Protein AF-0000000079468739 (afdb_homodimer)

Structure (mmCIF, N/CA/C/O backbone):
data_AF-0000000079468739-model_v1
#
loop_
_entity.id
_entity.type
_entity.pdbx_description
1 polymer 'Nuclear transport factor 2 family protein'
#
loop_
_atom_site.group_PDB
_atom_site.id
_atom_site.type_symbol
_atom_site.label_atom_id
_atom_site.label_alt_id
_atom_site.label_comp_id
_atom_site.label_asym_id
_atom_site.label_entity_id
_atom_site.label_seq_id
_atom_site.pdbx_PDB_ins_code
_atom_site.Cartn_x
_atom_site.Cartn_y
_atom_site.Cartn_z
_atom_site.occupancy
_atom_site.B_iso_or_equiv
_atom_site.auth_seq_id
_atom_site.auth_comp_id
_atom_site.auth_asym_id
_atom_site.auth_atom_id
_atom_site.pdbx_PDB_model_num
ATOM 1 N N . MET A 1 1 ? -25.109 -7.586 -4.391 1 72.69 1 MET A N 1
ATOM 2 C CA . MET A 1 1 ? -24.859 -8.945 -4.867 1 72.69 1 MET A CA 1
ATOM 3 C C . MET A 1 1 ? -23.516 -9.039 -5.574 1 72.69 1 MET A C 1
ATOM 5 O O . MET A 1 1 ? -22.688 -9.906 -5.25 1 72.69 1 MET A O 1
ATOM 9 N N . GLN A 1 2 ? -23.297 -8.07 -6.305 1 93.19 2 GLN A N 1
ATOM 10 C CA . GLN A 1 2 ? -22.062 -8.102 -7.078 1 93.19 2 GLN A CA 1
ATOM 11 C C . GLN A 1 2 ? -20.844 -7.84 -6.188 1 93.19 2 GLN A C 1
ATOM 13 O O . GLN A 1 2 ? -19.812 -8.5 -6.328 1 93.19 2 GLN A O 1
ATOM 18 N N . THR A 1 3 ? -21.062 -7.047 -5.129 1 96.94 3 THR A N 1
ATOM 19 C CA . THR A 1 3 ? -19.984 -6.723 -4.211 1 96.94 3 THR A CA 1
ATOM 20 C C . THR A 1 3 ? -19.625 -7.93 -3.346 1 96.94 3 THR A C 1
ATOM 22 O O . THR A 1 3 ? -18.453 -8.234 -3.143 1 96.94 3 THR A O 1
ATOM 25 N N . ILE A 1 4 ? -20.641 -8.594 -2.873 1 97.06 4 ILE A N 1
ATOM 26 C CA . ILE A 1 4 ? -20.438 -9.766 -2.035 1 97.06 4 ILE A CA 1
ATOM 27 C C . ILE A 1 4 ? -19.766 -10.867 -2.848 1 97.06 4 ILE A C 1
ATOM 29 O O . ILE A 1 4 ? -18.828 -11.516 -2.365 1 97.06 4 ILE A O 1
ATOM 33 N N . GLU A 1 5 ? -20.234 -11.094 -4.027 1 98 5 GLU A N 1
ATOM 34 C CA . GLU A 1 5 ? -19.641 -12.102 -4.906 1 98 5 GLU A CA 1
ATOM 35 C C . GLU A 1 5 ? -18.188 -11.781 -5.215 1 98 5 GLU A C 1
ATOM 37 O O . GLU A 1 5 ? -17.344 -12.68 -5.23 1 98 5 GLU A O 1
ATOM 42 N N . ASN A 1 6 ? -17.906 -10.492 -5.547 1 98.69 6 ASN A N 1
ATOM 43 C CA . ASN A 1 6 ? -16.516 -10.078 -5.781 1 98.69 6 ASN A CA 1
ATOM 44 C C . ASN A 1 6 ? -15.625 -10.406 -4.59 1 98.69 6 ASN A C 1
ATOM 46 O O . ASN A 1 6 ? -14.531 -10.945 -4.762 1 98.69 6 ASN A O 1
ATOM 50 N N . LYS A 1 7 ? -16.094 -10.062 -3.42 1 98.81 7 LYS A N 1
ATOM 51 C CA . LYS A 1 7 ? -15.32 -10.32 -2.207 1 98.81 7 LYS A CA 1
ATOM 52 C C . LYS A 1 7 ? -15.062 -11.812 -2.027 1 98.81 7 LYS A C 1
ATOM 54 O O . LYS A 1 7 ? -13.961 -12.219 -1.643 1 98.81 7 LYS A O 1
ATOM 59 N N . GLU A 1 8 ? -16.047 -12.648 -2.264 1 98.75 8 GLU A N 1
ATOM 60 C CA . GLU A 1 8 ? -15.938 -14.094 -2.098 1 98.75 8 GLU A CA 1
ATOM 61 C C . GLU A 1 8 ? -14.906 -14.68 -3.066 1 98.75 8 GLU A C 1
ATOM 63 O O . GLU A 1 8 ? -14.141 -15.57 -2.701 1 98.75 8 GLU A O 1
ATOM 68 N N . ILE A 1 9 ? -14.922 -14.219 -4.281 1 98.81 9 ILE A N 1
ATOM 69 C CA . ILE A 1 9 ? -13.961 -14.68 -5.273 1 98.81 9 ILE A CA 1
ATOM 70 C C . ILE A 1 9 ? -12.539 -14.391 -4.793 1 98.81 9 ILE A C 1
ATOM 72 O O . ILE A 1 9 ? -11.688 -15.273 -4.793 1 98.81 9 ILE A O 1
ATOM 76 N N . VAL A 1 10 ? -12.312 -13.156 -4.344 1 98.94 10 VAL A N 1
ATOM 77 C CA . VAL A 1 10 ? -10.977 -12.75 -3.912 1 98.94 10 VAL A CA 1
ATOM 78 C C . VAL A 1 10 ? -10.609 -13.477 -2.625 1 98.94 10 VAL A C 1
ATOM 80 O O . VAL A 1 10 ? -9.477 -13.945 -2.473 1 98.94 10 VAL A O 1
ATOM 83 N N . ALA A 1 11 ? -11.578 -13.625 -1.717 1 98.94 11 ALA A N 1
ATOM 84 C CA . ALA A 1 11 ? -11.32 -14.328 -0.462 1 98.94 11 ALA A CA 1
ATOM 85 C C . ALA A 1 11 ? -10.922 -15.773 -0.719 1 98.94 11 ALA A C 1
ATOM 87 O O . ALA A 1 11 ? -10.016 -16.297 -0.07 1 98.94 11 ALA A O 1
ATOM 88 N N . THR A 1 12 ? -11.578 -16.406 -1.617 1 98.88 12 THR A N 1
ATOM 89 C CA . THR A 1 12 ? -11.258 -17.781 -1.979 1 98.88 12 THR A CA 1
ATOM 90 C C . THR A 1 12 ? -9.852 -17.875 -2.564 1 98.88 12 THR A C 1
ATOM 92 O O . THR A 1 12 ? -9.078 -18.766 -2.197 1 98.88 12 THR A O 1
ATOM 95 N N . ALA A 1 13 ? -9.547 -16.969 -3.434 1 98.94 13 ALA A N 1
ATOM 96 C CA . ALA A 1 13 ? -8.219 -16.938 -4.039 1 98.94 13 ALA A CA 1
ATOM 97 C C . ALA A 1 13 ? -7.137 -16.734 -2.984 1 98.94 13 ALA A C 1
ATOM 99 O O . ALA A 1 13 ? -6.109 -17.406 -2.994 1 98.94 13 ALA A O 1
ATOM 100 N N . MET A 1 14 ? -7.387 -15.812 -2.053 1 98.94 14 MET A N 1
ATOM 101 C CA . MET A 1 14 ? -6.406 -15.5 -1.015 1 98.94 14 MET A CA 1
ATOM 102 C C . MET A 1 14 ? -6.246 -16.672 -0.053 1 98.94 14 MET A C 1
ATOM 104 O O . MET A 1 14 ? -5.148 -16.922 0.45 1 98.94 14 MET A O 1
ATOM 108 N N . ALA A 1 15 ? -7.375 -17.344 0.233 1 98.94 15 ALA A N 1
ATOM 109 C CA . ALA A 1 15 ? -7.309 -18.5 1.11 1 98.94 15 ALA A CA 1
ATOM 110 C C . ALA A 1 15 ? -6.387 -19.578 0.534 1 98.94 15 ALA A C 1
ATOM 112 O O . ALA A 1 15 ? -5.602 -20.188 1.264 1 98.94 15 ALA A O 1
ATOM 113 N N . ALA A 1 16 ? -6.441 -19.797 -0.733 1 98.88 16 ALA A N 1
ATOM 114 C CA . ALA A 1 16 ? -5.551 -20.75 -1.396 1 98.88 16 ALA A CA 1
ATOM 115 C C . ALA A 1 16 ? -4.105 -20.266 -1.357 1 98.88 16 ALA A C 1
ATOM 117 O O . ALA A 1 16 ? -3.189 -21.031 -1.068 1 98.88 16 ALA A O 1
ATOM 118 N N . LEU A 1 17 ? -3.865 -19 -1.636 1 98.88 17 LEU A N 1
ATOM 119 C CA . LEU A 1 17 ? -2.533 -18.422 -1.664 1 98.88 17 LEU A CA 1
ATOM 120 C C . LEU A 1 17 ? -1.867 -18.516 -0.296 1 98.88 17 LEU A C 1
ATOM 122 O O . LEU A 1 17 ? -0.649 -18.672 -0.204 1 98.88 17 LEU A O 1
ATOM 126 N N . ALA A 1 18 ? -2.662 -18.484 0.767 1 98.88 18 ALA A N 1
ATOM 127 C CA . ALA A 1 18 ? -2.162 -18.562 2.137 1 98.88 18 ALA A CA 1
ATOM 128 C C . ALA A 1 18 ? -1.541 -19.922 2.422 1 98.88 18 ALA A C 1
ATOM 130 O O . ALA A 1 18 ? -0.755 -20.078 3.359 1 98.88 18 ALA A O 1
ATOM 131 N N . THR A 1 19 ? -1.894 -20.891 1.59 1 98.5 19 THR A N 1
ATOM 132 C CA . THR A 1 19 ? -1.367 -22.234 1.794 1 98.5 19 THR A CA 1
ATOM 133 C C . THR A 1 19 ? -0.35 -22.594 0.713 1 98.5 19 THR A C 1
ATOM 135 O O . THR A 1 19 ? 0.094 -23.734 0.621 1 98.5 19 THR A O 1
ATOM 138 N N . GLY A 1 20 ? -0.113 -21.656 -0.143 1 98.5 20 GLY A N 1
ATOM 139 C CA . GLY A 1 20 ? 0.933 -21.844 -1.135 1 98.5 20 GLY A CA 1
ATOM 140 C C . GLY A 1 20 ? 0.396 -22.25 -2.498 1 98.5 20 GLY A C 1
ATOM 141 O O . GLY A 1 20 ? 1.162 -22.406 -3.449 1 98.5 20 GLY A O 1
ATOM 142 N N . ASP A 1 21 ? -0.885 -22.406 -2.59 1 98.5 21 ASP A N 1
ATOM 143 C CA . ASP A 1 21 ? -1.515 -22.688 -3.877 1 98.5 21 ASP A CA 1
ATOM 144 C C . ASP A 1 21 ? -1.886 -21.406 -4.605 1 98.5 21 ASP A C 1
ATOM 146 O O . ASP A 1 21 ? -2.869 -20.75 -4.258 1 98.5 21 ASP A O 1
ATOM 150 N N . ASN A 1 22 ? -1.162 -21.125 -5.672 1 97.69 22 ASN A N 1
ATOM 151 C CA . ASN A 1 22 ? -1.376 -19.844 -6.344 1 97.69 22 ASN A CA 1
ATOM 152 C C . ASN A 1 22 ? -2.365 -19.984 -7.5 1 97.69 22 ASN A C 1
ATOM 154 O O . ASN A 1 22 ? -2.729 -18.984 -8.125 1 97.69 22 ASN A O 1
ATOM 158 N N . ARG A 1 23 ? -2.852 -21.156 -7.789 1 97.62 23 ARG A N 1
ATOM 159 C CA . ARG A 1 23 ? -3.656 -21.406 -8.984 1 97.62 23 ARG A CA 1
ATOM 160 C C . ARG A 1 23 ? -4.969 -20.625 -8.93 1 97.62 23 ARG A C 1
ATOM 162 O O . ARG A 1 23 ? -5.316 -19.922 -9.875 1 97.62 23 ARG A O 1
ATOM 169 N N . PRO A 1 24 ? -5.703 -20.719 -7.816 1 98.5 24 PRO A N 1
ATOM 170 C CA . PRO A 1 24 ? -6.973 -19.984 -7.793 1 98.5 24 PRO A CA 1
ATOM 171 C C . PRO A 1 24 ? -6.789 -18.469 -7.941 1 98.5 24 PRO A C 1
ATOM 173 O O . PRO A 1 24 ? -7.633 -17.797 -8.539 1 98.5 24 PRO A O 1
ATOM 176 N N . PHE A 1 25 ? -5.746 -17.938 -7.352 1 98.62 25 PHE A N 1
ATOM 177 C CA . PHE A 1 25 ? -5.48 -16.5 -7.504 1 98.62 25 PHE A CA 1
ATOM 178 C C . PHE A 1 25 ? -5.23 -16.156 -8.969 1 98.62 25 PHE A C 1
ATOM 180 O O . PHE A 1 25 ? -5.805 -15.195 -9.492 1 98.62 25 PHE A O 1
ATOM 187 N N . TYR A 1 26 ? -4.422 -16.922 -9.57 1 98 26 TYR A N 1
ATOM 188 C CA . TYR A 1 26 ? -4.125 -16.734 -10.984 1 98 26 TYR A CA 1
ATOM 189 C C . TYR A 1 26 ? -5.387 -16.875 -11.828 1 98 26 TYR A C 1
ATOM 191 O O . TYR A 1 26 ? -5.613 -16.094 -12.75 1 98 26 TYR A O 1
ATOM 199 N N . GLU A 1 27 ? -6.168 -17.844 -11.547 1 97.75 27 GLU A N 1
ATOM 200 C CA . GLU A 1 27 ? -7.395 -18.125 -12.289 1 97.75 27 GLU A CA 1
ATOM 201 C C . GLU A 1 27 ? -8.406 -16.984 -12.125 1 97.75 27 GLU A C 1
ATOM 203 O O . GLU A 1 27 ? -9.25 -16.766 -12.992 1 97.75 27 GLU A O 1
ATOM 208 N N . ALA A 1 28 ? -8.32 -16.312 -11.047 1 98.75 28 ALA A N 1
ATOM 209 C CA . ALA A 1 28 ? -9.242 -15.211 -10.766 1 98.75 28 ALA A CA 1
ATOM 210 C C . ALA A 1 28 ? -8.883 -13.977 -11.586 1 98.75 28 ALA A C 1
ATOM 212 O O . ALA A 1 28 ? -9.672 -13.031 -11.68 1 98.75 28 ALA A O 1
ATOM 213 N N . MET A 1 29 ? -7.734 -13.938 -12.203 1 98.88 29 MET A N 1
ATOM 214 C CA . MET A 1 29 ? -7.324 -12.812 -13.047 1 98.88 29 MET A CA 1
ATOM 215 C C . MET A 1 29 ? -7.93 -12.93 -14.438 1 98.88 29 MET A C 1
ATOM 217 O O . MET A 1 29 ? -7.996 -14.023 -15.008 1 98.88 29 MET A O 1
ATOM 221 N N . ALA A 1 30 ? -8.422 -11.828 -14.922 1 98.88 30 ALA A N 1
ATOM 222 C CA . ALA A 1 30 ? -8.773 -11.789 -16.344 1 98.88 30 ALA A CA 1
ATOM 223 C C . ALA A 1 30 ? -7.547 -12.008 -17.219 1 98.88 30 ALA A C 1
ATOM 225 O O . ALA A 1 30 ? -6.422 -11.711 -16.812 1 98.88 30 ALA A O 1
ATOM 226 N N . GLU A 1 31 ? -7.754 -12.477 -18.422 1 98.62 31 GLU A N 1
ATOM 227 C CA . GLU A 1 31 ? -6.641 -12.664 -19.344 1 98.62 31 GLU A CA 1
ATOM 228 C C . GLU A 1 31 ? -5.934 -11.352 -19.641 1 98.62 31 GLU A C 1
ATOM 230 O O . GLU A 1 31 ? -4.715 -11.32 -19.812 1 98.62 31 GLU A O 1
ATOM 235 N N . ASP A 1 32 ? -6.719 -10.266 -19.656 1 98.75 32 ASP A N 1
ATOM 236 C CA . ASP A 1 32 ? -6.156 -8.953 -19.984 1 98.75 32 ASP A CA 1
ATOM 237 C C . ASP A 1 32 ? -5.969 -8.109 -18.719 1 98.75 32 ASP A C 1
ATOM 239 O O . ASP A 1 32 ? -5.984 -6.875 -18.797 1 98.75 32 ASP A O 1
ATOM 243 N N . VAL A 1 33 ? -5.844 -8.734 -17.531 1 98.94 33 VAL A N 1
ATOM 244 C CA . VAL A 1 33 ? -5.652 -8.023 -16.281 1 98.94 33 VAL A CA 1
ATOM 245 C C . VAL A 1 33 ? -4.484 -7.047 -16.406 1 98.94 33 VAL A C 1
ATOM 247 O O . VAL A 1 33 ? -3.5 -7.336 -17.094 1 98.94 33 VAL A O 1
ATOM 250 N N . ILE A 1 34 ? -4.629 -5.898 -15.828 1 98.94 34 ILE A N 1
ATOM 251 C CA . ILE A 1 34 ? -3.516 -4.973 -15.664 1 98.94 34 ILE A CA 1
ATOM 252 C C . ILE A 1 34 ? -2.959 -5.082 -14.242 1 98.94 34 ILE A C 1
ATOM 254 O O . ILE A 1 34 ? -3.68 -4.855 -13.273 1 98.94 34 ILE A O 1
ATOM 258 N N . TRP A 1 35 ? -1.739 -5.504 -14.102 1 98.88 35 TRP A N 1
ATOM 259 C CA . TRP A 1 35 ? -1.028 -5.57 -12.828 1 98.88 35 TRP A CA 1
ATOM 260 C C . TRP A 1 35 ? -0.096 -4.371 -12.672 1 98.88 35 TRP A C 1
ATOM 262 O O . TRP A 1 35 ? 0.851 -4.207 -13.445 1 98.88 35 TRP A O 1
ATOM 272 N N . ARG A 1 36 ? -0.393 -3.527 -11.648 1 98.81 36 ARG A N 1
ATOM 273 C CA . ARG A 1 36 ? 0.332 -2.275 -11.445 1 98.81 36 ARG A CA 1
ATOM 274 C C . ARG A 1 36 ? 0.996 -2.24 -10.078 1 98.81 36 ARG A C 1
ATOM 276 O O . ARG A 1 36 ? 0.385 -1.81 -9.094 1 98.81 36 ARG A O 1
ATOM 283 N N . PRO A 1 37 ? 2.332 -2.662 -10.023 1 98.69 37 PRO A N 1
ATOM 284 C CA . PRO A 1 37 ? 3.035 -2.277 -8.797 1 98.69 37 PRO A CA 1
ATOM 285 C C . PRO A 1 37 ? 3.086 -0.765 -8.594 1 98.69 37 PRO A C 1
ATOM 287 O O . PRO A 1 37 ? 3.438 -0.027 -9.516 1 98.69 37 PRO A O 1
ATOM 290 N N . MET A 1 38 ? 2.74 -0.288 -7.461 1 98.75 38 MET A N 1
ATOM 291 C CA . MET A 1 38 ? 2.615 1.145 -7.211 1 98.75 38 MET A CA 1
ATOM 292 C C . MET A 1 38 ? 3.891 1.7 -6.582 1 98.75 38 MET A C 1
ATOM 294 O O . MET A 1 38 ? 3.832 2.469 -5.621 1 98.75 38 MET A O 1
ATOM 298 N N . VAL A 1 39 ? 4.938 1.209 -7.098 1 98.06 39 VAL A N 1
ATOM 299 C CA . VAL A 1 39 ? 6.277 1.645 -6.719 1 98.06 39 VAL A CA 1
ATOM 300 C C . VAL A 1 39 ? 7.082 1.996 -7.969 1 98.06 39 VAL A C 1
ATOM 302 O O . VAL A 1 39 ? 6.656 1.71 -9.094 1 98.06 39 VAL A O 1
ATOM 305 N N . GLY A 1 40 ? 8.18 2.668 -7.691 1 96.06 40 GLY A N 1
ATOM 306 C CA . GLY A 1 40 ? 9.094 2.959 -8.781 1 96.06 40 GLY A CA 1
ATOM 307 C C . GLY A 1 40 ? 10.211 1.936 -8.914 1 96.06 40 GLY A C 1
ATOM 308 O O . GLY A 1 40 ? 10.117 0.838 -8.359 1 96.06 40 GLY A O 1
ATOM 309 N N . GLY A 1 41 ? 11.156 2.287 -9.781 1 91.75 41 GLY A N 1
ATOM 310 C CA . GLY A 1 41 ? 12.344 1.453 -9.93 1 91.75 41 GLY A CA 1
ATOM 311 C C . GLY A 1 41 ? 12.062 0.153 -10.664 1 91.75 41 GLY A C 1
ATOM 312 O O . GLY A 1 41 ? 11.156 0.083 -11.5 1 91.75 41 GLY A O 1
ATOM 313 N N . VAL A 1 42 ? 12.82 -0.855 -10.336 1 88.81 42 VAL A N 1
ATOM 314 C CA . VAL A 1 42 ? 12.844 -2.1 -11.102 1 88.81 42 VAL A CA 1
ATOM 315 C C . VAL A 1 42 ? 11.562 -2.885 -10.852 1 88.81 42 VAL A C 1
ATOM 317 O O . VAL A 1 42 ? 11.141 -3.678 -11.703 1 88.81 42 VAL A O 1
ATOM 320 N N . TRP A 1 43 ? 10.898 -2.578 -9.82 1 93.25 43 TRP A N 1
ATOM 321 C CA . TRP A 1 43 ? 9.711 -3.344 -9.461 1 93.25 43 TRP A CA 1
ATOM 322 C C . TRP A 1 43 ? 8.438 -2.621 -9.898 1 93.25 43 TRP A C 1
ATOM 324 O O . TRP A 1 43 ? 7.328 -3.074 -9.617 1 93.25 43 TRP A O 1
ATOM 334 N N . GLY A 1 44 ? 8.594 -1.506 -10.609 1 96.62 44 GLY A N 1
ATOM 335 C CA . GLY A 1 44 ? 7.457 -0.644 -10.883 1 96.62 44 GLY A CA 1
ATOM 336 C C . GLY A 1 44 ? 6.852 -0.866 -12.25 1 96.62 44 GLY A C 1
ATOM 337 O O . GLY A 1 44 ? 5.898 -0.187 -12.633 1 96.62 44 GLY A O 1
ATOM 338 N N . ASP A 1 45 ? 7.332 -1.841 -13.023 1 96.38 45 ASP A N 1
ATOM 339 C CA . ASP A 1 45 ? 6.812 -2.078 -14.367 1 96.38 45 ASP A CA 1
ATOM 340 C C . ASP A 1 45 ? 5.352 -2.521 -14.32 1 96.38 45 ASP A C 1
ATOM 342 O O . ASP A 1 45 ? 4.98 -3.375 -13.508 1 96.38 45 ASP A O 1
ATOM 346 N N . VAL A 1 46 ? 4.582 -1.937 -15.227 1 98.56 46 VAL A N 1
ATOM 347 C CA . VAL A 1 46 ? 3.188 -2.34 -15.375 1 98.56 46 VAL A CA 1
ATOM 348 C C . VAL A 1 46 ? 3.092 -3.508 -16.359 1 98.56 46 VAL A C 1
ATOM 350 O O . VAL A 1 46 ? 3.67 -3.467 -17.438 1 98.56 46 VAL A O 1
ATOM 353 N N . HIS A 1 47 ? 2.359 -4.551 -15.93 1 98.62 47 HIS A N 1
ATOM 354 C CA . HIS A 1 47 ? 2.203 -5.738 -16.766 1 98.62 47 HIS A CA 1
ATOM 355 C C . HIS A 1 47 ? 0.791 -5.836 -17.328 1 98.62 47 HIS A C 1
ATOM 357 O O . HIS A 1 47 ? -0.175 -5.98 -16.578 1 98.62 47 HIS A O 1
ATOM 363 N N . HIS A 1 48 ? 0.709 -5.805 -18.656 1 98.69 48 HIS A N 1
ATOM 364 C CA . HIS A 1 48 ? -0.57 -5.871 -19.359 1 98.69 48 HIS A CA 1
ATOM 365 C C . HIS A 1 48 ? -0.901 -7.301 -19.766 1 98.69 48 HIS A C 1
ATOM 367 O O . HIS A 1 48 ? -0.426 -7.777 -20.797 1 98.69 48 HIS A O 1
ATOM 373 N N . GLY A 1 49 ? -1.754 -7.898 -18.906 1 98.75 49 GLY A N 1
ATOM 374 C CA . GLY A 1 49 ? -2.168 -9.266 -19.188 1 98.75 49 GLY A CA 1
ATOM 375 C C . GLY A 1 49 ? -1.604 -10.266 -18.203 1 98.75 49 GLY A C 1
ATOM 376 O O . GLY A 1 49 ? -0.477 -10.117 -17.719 1 98.75 49 GLY A O 1
ATOM 377 N N . ARG A 1 50 ? -2.416 -11.305 -18.016 1 98.38 50 ARG A N 1
ATOM 378 C CA . ARG A 1 50 ? -2.074 -12.352 -17.062 1 98.38 50 ARG A CA 1
ATOM 379 C C . ARG A 1 50 ? -0.788 -13.062 -17.469 1 98.38 50 ARG A C 1
ATOM 381 O O . ARG A 1 50 ? 0.074 -13.328 -16.641 1 98.38 50 ARG A O 1
ATOM 388 N N . ALA A 1 51 ? -0.627 -13.328 -18.734 1 98 51 ALA A N 1
ATOM 389 C CA . ALA A 1 51 ? 0.562 -14.016 -19.234 1 98 51 ALA A CA 1
ATOM 390 C C . ALA A 1 51 ? 1.811 -13.156 -19.047 1 98 51 ALA A C 1
ATOM 392 O O . ALA A 1 51 ? 2.861 -13.664 -18.641 1 98 51 ALA A O 1
ATOM 393 N N . ARG A 1 52 ? 1.679 -11.898 -19.344 1 97.69 52 ARG A N 1
ATOM 394 C CA . ARG A 1 52 ? 2.818 -11.008 -19.172 1 97.69 52 ARG A CA 1
ATOM 395 C C . ARG A 1 52 ? 3.215 -10.891 -17.703 1 97.69 52 ARG A C 1
ATOM 397 O O . ARG A 1 52 ? 4.402 -10.914 -17.375 1 97.69 52 ARG A O 1
ATOM 404 N N . ALA A 1 53 ? 2.24 -10.742 -16.812 1 97.94 53 ALA A N 1
ATOM 405 C CA . ALA A 1 53 ? 2.537 -10.711 -15.383 1 97.94 53 ALA A CA 1
ATOM 406 C C . ALA A 1 53 ? 3.234 -11.992 -14.938 1 97.94 53 ALA A C 1
ATOM 408 O O . ALA A 1 53 ? 4.227 -11.945 -14.211 1 97.94 53 ALA A O 1
ATOM 409 N N . ARG A 1 54 ? 2.744 -13.094 -15.383 1 97.12 54 ARG A N 1
ATOM 410 C CA . ARG A 1 54 ? 3.342 -14.383 -15.047 1 97.12 54 ARG A CA 1
ATOM 411 C C . ARG A 1 54 ? 4.785 -14.453 -15.531 1 97.12 54 ARG A C 1
ATOM 413 O O . ARG A 1 54 ? 5.695 -14.734 -14.742 1 97.12 54 ARG A O 1
ATOM 420 N N . ASP A 1 55 ? 5.004 -14.148 -16.75 1 96.62 55 ASP A N 1
ATOM 421 C CA . ASP A 1 55 ? 6.297 -14.406 -17.391 1 96.62 55 ASP A CA 1
ATOM 422 C C . ASP A 1 55 ? 7.344 -13.391 -16.938 1 96.62 55 ASP A C 1
ATOM 424 O O . ASP A 1 55 ? 8.523 -13.727 -16.797 1 96.62 55 ASP A O 1
ATOM 428 N N . ASN A 1 56 ? 6.961 -12.156 -16.672 1 95.81 56 ASN A N 1
ATOM 429 C CA . ASN A 1 56 ? 7.926 -11.086 -16.422 1 95.81 56 ASN A CA 1
ATOM 430 C C . ASN A 1 56 ? 8.078 -10.805 -14.938 1 95.81 56 ASN A C 1
ATOM 432 O O . ASN A 1 56 ? 9.023 -10.133 -14.523 1 95.81 56 ASN A O 1
ATOM 436 N N . LEU A 1 57 ? 7.156 -11.305 -14.156 1 96.31 57 LEU A N 1
ATOM 437 C CA . LEU A 1 57 ? 7.223 -10.977 -12.734 1 96.31 57 LEU A CA 1
ATOM 438 C C . LEU A 1 57 ? 7.164 -12.234 -11.883 1 96.31 57 LEU A C 1
ATOM 440 O O . LEU A 1 57 ? 8.164 -12.633 -11.281 1 96.31 57 LEU A O 1
ATOM 444 N N . PHE A 1 58 ? 6.105 -13.008 -11.953 1 96.69 58 PHE A N 1
ATOM 445 C CA . PHE A 1 58 ? 5.875 -14.086 -11 1 96.69 58 PHE A CA 1
ATOM 446 C C . PHE A 1 58 ? 6.859 -15.227 -11.227 1 96.69 58 PHE A C 1
ATOM 448 O O . PHE A 1 58 ? 7.449 -15.742 -10.273 1 96.69 58 PHE A O 1
ATOM 455 N N . ALA A 1 59 ? 7.043 -15.633 -12.484 1 95.88 59 ALA A N 1
ATOM 456 C CA . ALA A 1 59 ? 7.906 -16.781 -12.781 1 95.88 59 ALA A CA 1
ATOM 457 C C . ALA A 1 59 ? 9.359 -16.469 -12.422 1 95.88 59 ALA A C 1
ATOM 459 O O . ALA A 1 59 ? 10.016 -17.281 -11.758 1 95.88 59 ALA A O 1
ATOM 460 N N . PRO A 1 60 ? 9.883 -15.305 -12.844 1 95 60 PRO A N 1
ATOM 461 C CA . PRO A 1 60 ? 11.242 -14.977 -12.406 1 95 60 PRO A CA 1
ATOM 462 C C . PRO A 1 60 ? 11.391 -14.969 -10.891 1 95 60 PRO A C 1
ATOM 464 O O . PRO A 1 60 ? 12.422 -15.391 -10.367 1 95 60 PRO A O 1
ATOM 467 N N . LEU A 1 61 ? 10.438 -14.477 -10.148 1 96.69 61 LEU A N 1
ATOM 468 C CA . LEU A 1 61 ? 10.492 -14.477 -8.688 1 96.69 61 LEU A CA 1
ATOM 469 C C . LEU A 1 61 ? 10.5 -15.898 -8.148 1 96.69 61 LEU A C 1
ATOM 471 O O . LEU A 1 61 ? 11.281 -16.219 -7.25 1 96.69 61 LEU A O 1
ATOM 475 N N . ARG A 1 62 ? 9.664 -16.719 -8.672 1 96.12 62 ARG A N 1
ATOM 476 C CA . ARG A 1 62 ? 9.523 -18.094 -8.203 1 96.12 62 ARG A CA 1
ATOM 477 C C . ARG A 1 62 ? 10.828 -18.859 -8.359 1 96.12 62 ARG A C 1
ATOM 479 O O . ARG A 1 62 ? 11.133 -19.734 -7.547 1 96.12 62 ARG A O 1
ATOM 486 N N . LYS A 1 63 ? 11.594 -18.5 -9.328 1 95.81 63 LYS A N 1
ATOM 487 C CA . LYS A 1 63 ? 12.867 -19.172 -9.562 1 95.81 63 LYS A CA 1
ATOM 488 C C . LYS A 1 63 ? 13.828 -18.953 -8.398 1 95.81 63 LYS A C 1
ATOM 490 O O . LYS A 1 63 ? 14.789 -19.703 -8.234 1 95.81 63 LYS A O 1
ATOM 495 N N . GLN A 1 64 ? 13.523 -18 -7.637 1 96.06 64 GLN A N 1
ATOM 496 C CA . GLN A 1 64 ? 14.414 -17.672 -6.527 1 96.06 64 GLN A CA 1
ATOM 497 C C . GLN A 1 64 ? 13.961 -18.344 -5.238 1 96.06 64 GLN A C 1
ATOM 499 O O . GLN A 1 64 ? 14.688 -18.359 -4.246 1 96.06 64 GLN A O 1
ATOM 504 N N . TYR A 1 65 ? 12.844 -18.875 -5.223 1 97.5 65 TYR A N 1
ATOM 505 C CA . TYR A 1 65 ? 12.242 -19.375 -3.998 1 97.5 65 TYR A CA 1
ATOM 506 C C . TYR A 1 65 ? 12.766 -20.766 -3.666 1 97.5 65 TYR A C 1
ATOM 508 O O . TYR A 1 65 ? 12.938 -2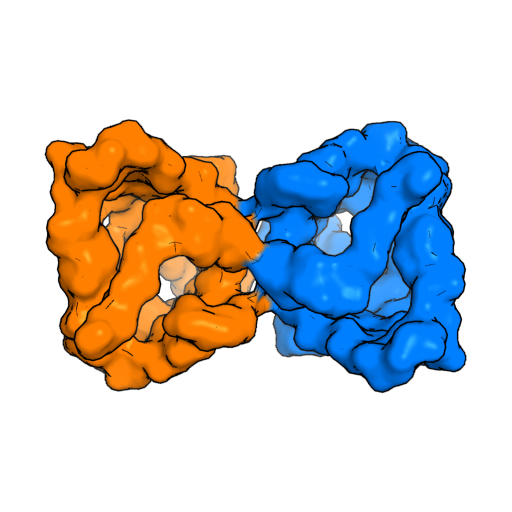1.609 -4.555 1 97.5 65 TYR A O 1
ATOM 516 N N . ALA A 1 66 ? 13.047 -21.047 -2.422 1 97.81 66 ALA A N 1
ATOM 517 C CA . ALA A 1 66 ? 13.445 -22.359 -1.912 1 97.81 66 ALA A CA 1
ATOM 518 C C . ALA A 1 66 ? 12.273 -23.062 -1.236 1 97.81 66 ALA A C 1
ATOM 520 O O . ALA A 1 66 ? 12.32 -24.266 -1 1 97.81 66 ALA A O 1
ATOM 521 N N . SER A 1 67 ? 11.258 -22.297 -0.901 1 97.88 67 SER A N 1
ATOM 522 C CA . SER A 1 67 ? 10.031 -22.812 -0.292 1 97.88 67 SER A CA 1
ATOM 523 C C . SER A 1 67 ? 8.797 -22.344 -1.054 1 97.88 67 SER A C 1
ATOM 525 O O . SER A 1 67 ? 8.906 -21.531 -1.977 1 97.88 67 SER A O 1
ATOM 527 N N . ALA A 1 68 ? 7.703 -22.844 -0.635 1 97.56 68 ALA A N 1
ATOM 528 C CA . ALA A 1 68 ? 6.461 -22.328 -1.196 1 97.56 68 ALA A CA 1
ATOM 529 C C . ALA A 1 68 ? 6.219 -20.875 -0.751 1 97.56 68 ALA A C 1
ATOM 531 O O . ALA A 1 68 ? 6.465 -20.531 0.405 1 97.56 68 ALA A O 1
ATOM 532 N N . TYR A 1 69 ? 5.898 -20.094 -1.674 1 98.56 69 TYR A N 1
ATOM 533 C CA . TYR A 1 69 ? 5.461 -18.734 -1.341 1 98.56 69 TYR A CA 1
ATOM 534 C C . TYR A 1 69 ? 4.043 -18.75 -0.786 1 98.56 69 TYR A C 1
ATOM 536 O O . TYR A 1 69 ? 3.145 -19.359 -1.37 1 98.56 69 TYR A O 1
ATOM 544 N N . THR A 1 70 ? 3.869 -18.094 0.367 1 98.88 70 THR A N 1
ATOM 545 C CA . THR A 1 70 ? 2.529 -17.891 0.908 1 98.88 70 THR A CA 1
ATOM 546 C C . THR A 1 70 ? 2.201 -16.406 1.009 1 98.88 70 THR A C 1
ATOM 548 O O . THR A 1 70 ? 3.104 -15.57 1.103 1 98.88 70 THR A O 1
ATOM 551 N N . ASN A 1 71 ? 0.965 -16.078 0.893 1 98.88 71 ASN A N 1
ATOM 552 C CA . ASN A 1 71 ? 0.417 -14.734 1.096 1 98.88 71 ASN A CA 1
ATOM 553 C C . ASN A 1 71 ? -0.905 -14.781 1.858 1 98.88 71 ASN A C 1
ATOM 555 O O . ASN A 1 71 ? -1.927 -15.203 1.312 1 98.88 71 ASN A O 1
ATOM 559 N N . THR A 1 72 ? -0.902 -14.328 3.133 1 98.94 72 THR A N 1
ATOM 560 C CA . THR A 1 72 ? -2.041 -14.461 4.035 1 98.94 72 THR A CA 1
ATOM 561 C C . THR A 1 72 ? -2.768 -13.133 4.195 1 98.94 72 THR A C 1
ATOM 563 O O . THR A 1 72 ? -2.186 -12.156 4.668 1 98.94 72 THR A O 1
ATOM 566 N N . ALA A 1 73 ? -4.066 -13.141 3.814 1 98.94 73 ALA A N 1
ATOM 567 C CA . ALA A 1 73 ? -4.867 -11.938 3.994 1 98.94 73 ALA A CA 1
ATOM 568 C C . ALA A 1 73 ? -5.082 -11.641 5.477 1 98.94 73 ALA A C 1
ATOM 570 O O . ALA A 1 73 ? -5.465 -12.523 6.246 1 98.94 73 ALA A O 1
ATOM 571 N N . THR A 1 74 ? -4.797 -10.438 5.852 1 98.88 74 THR A N 1
ATOM 572 C CA . THR A 1 74 ? -5.094 -9.992 7.207 1 98.88 74 THR A CA 1
ATOM 573 C C . THR A 1 74 ? -6.426 -9.25 7.254 1 98.88 74 THR A C 1
ATOM 575 O O . THR A 1 74 ? -7.105 -9.242 8.281 1 98.88 74 THR A O 1
ATOM 578 N N . ASN A 1 75 ? -6.777 -8.57 6.195 1 98.88 75 ASN A N 1
ATOM 579 C CA . ASN A 1 75 ? -8.07 -7.918 5.996 1 98.88 75 ASN A CA 1
ATOM 580 C C . ASN A 1 75 ? -8.523 -8 4.543 1 98.88 75 ASN A C 1
ATOM 582 O O . ASN A 1 75 ? -7.695 -7.965 3.627 1 98.88 75 ASN A O 1
ATOM 586 N N . ILE A 1 76 ? -9.812 -8.109 4.371 1 98.94 76 ILE A N 1
ATOM 587 C CA . ILE A 1 76 ? -10.43 -8.016 3.051 1 98.94 76 ILE A CA 1
ATOM 588 C C . ILE A 1 76 ? -11.641 -7.082 3.115 1 98.94 76 ILE A C 1
ATOM 590 O O . ILE A 1 76 ? -12.57 -7.309 3.895 1 98.94 76 ILE A O 1
ATOM 594 N N . PHE A 1 77 ? -11.57 -6.047 2.305 1 98.81 77 PHE A N 1
ATOM 595 C CA . PHE A 1 77 ? -12.656 -5.082 2.174 1 98.81 77 PHE A CA 1
ATOM 596 C C . PHE A 1 77 ? -13.289 -5.16 0.789 1 98.81 77 PHE A C 1
ATOM 598 O O . PHE A 1 77 ? -12.617 -5.531 -0.181 1 98.81 77 PHE A O 1
ATOM 605 N N . ALA A 1 78 ? -14.555 -4.848 0.754 1 98.75 78 ALA A N 1
ATOM 606 C CA . ALA A 1 78 ? -15.219 -4.734 -0.543 1 98.75 78 ALA A CA 1
ATOM 607 C C . ALA A 1 78 ? -16.078 -3.477 -0.616 1 98.75 78 ALA A C 1
ATOM 609 O O . ALA A 1 78 ? -16.781 -3.145 0.337 1 98.75 78 ALA A O 1
ATOM 610 N N . ALA A 1 79 ? -15.945 -2.744 -1.705 1 98.25 79 ALA A N 1
ATOM 611 C CA . ALA A 1 79 ? -16.672 -1.515 -1.99 1 98.25 79 ALA A CA 1
ATOM 612 C C . ALA A 1 79 ? -17.016 -1.406 -3.475 1 98.25 79 ALA A C 1
ATOM 614 O O . ALA A 1 79 ? -16.156 -1.035 -4.281 1 98.25 79 ALA A O 1
ATOM 615 N N . GLY A 1 80 ? -18.266 -1.594 -3.805 1 97.25 80 GLY A N 1
ATOM 616 C CA . GLY A 1 80 ? -18.594 -1.654 -5.219 1 97.25 80 GLY A CA 1
ATOM 617 C C . GLY A 1 80 ? -17.891 -2.783 -5.949 1 97.25 80 GLY A C 1
ATOM 618 O O . GLY A 1 80 ? -17.969 -3.941 -5.535 1 97.25 80 GLY A O 1
ATOM 619 N N . ASP A 1 81 ? -17.219 -2.43 -6.969 1 98.44 81 ASP A N 1
ATOM 620 C CA . ASP A 1 81 ? -16.531 -3.424 -7.781 1 98.44 81 ASP A CA 1
ATOM 621 C C . ASP A 1 81 ? -15.078 -3.596 -7.32 1 98.44 81 ASP A C 1
ATOM 623 O O . ASP A 1 81 ? -14.32 -4.355 -7.918 1 98.44 81 ASP A O 1
ATOM 627 N N . ALA A 1 82 ? -14.773 -2.916 -6.277 1 98.88 82 ALA A N 1
ATOM 628 C CA . ALA A 1 82 ? -13.406 -3.012 -5.781 1 98.88 82 ALA A CA 1
ATOM 629 C C . ALA A 1 82 ? -13.32 -3.945 -4.578 1 98.88 82 ALA A C 1
ATOM 631 O O . ALA A 1 82 ? -14.211 -3.941 -3.721 1 98.88 82 ALA A O 1
ATOM 632 N N . VAL A 1 83 ? -12.297 -4.738 -4.527 1 98.94 83 VAL A N 1
ATOM 633 C CA . VAL A 1 83 ? -11.898 -5.504 -3.35 1 98.94 83 VAL A CA 1
ATOM 634 C C . VAL A 1 83 ? -10.484 -5.105 -2.932 1 98.94 83 VAL A C 1
ATOM 636 O O . VAL A 1 83 ? -9.578 -5.059 -3.762 1 98.94 83 VAL A O 1
ATOM 639 N N . ILE A 1 84 ? -10.328 -4.738 -1.67 1 99 84 ILE A N 1
ATOM 640 C CA . ILE A 1 84 ? -9.031 -4.348 -1.121 1 99 84 ILE A CA 1
ATOM 641 C C . ILE A 1 84 ? -8.555 -5.41 -0.137 1 99 84 ILE A C 1
ATOM 643 O O . ILE A 1 84 ? -9.305 -5.84 0.742 1 99 84 ILE A O 1
ATOM 647 N N . VAL A 1 85 ? -7.305 -5.844 -0.339 1 99 85 VAL A N 1
ATOM 648 C CA . VAL A 1 85 ? -6.738 -6.898 0.495 1 99 85 VAL A CA 1
ATOM 649 C C . VAL A 1 85 ? -5.453 -6.406 1.152 1 99 85 VAL A C 1
ATOM 651 O O . VAL A 1 85 ? -4.516 -5.992 0.464 1 99 85 VAL A O 1
ATOM 654 N N . GLU A 1 86 ? -5.418 -6.371 2.451 1 99 86 GLU A N 1
ATOM 655 C CA . GLU A 1 86 ? -4.148 -6.34 3.17 1 99 86 GLU A CA 1
ATOM 656 C C . GLU A 1 86 ? -3.627 -7.75 3.43 1 99 86 GLU A C 1
ATOM 658 O O . GLU A 1 86 ? -4.395 -8.648 3.791 1 99 86 GLU A O 1
ATOM 663 N N . ALA A 1 87 ? -2.322 -7.953 3.201 1 98.94 87 ALA A N 1
ATOM 664 C CA . ALA A 1 87 ? -1.829 -9.328 3.287 1 98.94 87 ALA A CA 1
ATOM 665 C C . ALA A 1 87 ? -0.35 -9.352 3.662 1 98.94 87 ALA A C 1
ATOM 667 O O . ALA A 1 87 ? 0.353 -8.352 3.518 1 98.94 87 ALA A O 1
ATOM 668 N N . GLN A 1 88 ? 0.072 -10.469 4.203 1 98.88 88 GLN A N 1
ATOM 669 C CA . GLN A 1 88 ? 1.456 -10.758 4.566 1 98.88 88 GLN A CA 1
ATOM 670 C C . GLN A 1 88 ? 2.02 -11.898 3.721 1 98.88 88 GLN A C 1
ATOM 672 O O . GLN A 1 88 ? 1.52 -13.023 3.775 1 98.88 88 GLN A O 1
ATOM 677 N N . GLY A 1 89 ? 3.068 -11.602 2.975 1 98.75 89 GLY A N 1
ATOM 678 C CA . GLY A 1 89 ? 3.789 -12.625 2.23 1 98.75 89 GLY A CA 1
ATOM 679 C C . GLY A 1 89 ? 4.898 -13.273 3.033 1 98.75 89 GLY A C 1
ATOM 680 O O . GLY A 1 89 ? 5.406 -12.688 3.992 1 98.75 89 GLY A O 1
ATOM 681 N N . ALA A 1 90 ? 5.223 -14.438 2.609 1 98.69 90 ALA A N 1
ATOM 682 C CA . ALA A 1 90 ? 6.34 -15.133 3.244 1 98.69 90 ALA A CA 1
ATOM 683 C C . ALA A 1 90 ? 6.949 -16.172 2.305 1 98.69 90 ALA A C 1
ATOM 685 O O . ALA A 1 90 ? 6.227 -16.922 1.652 1 98.69 90 ALA A O 1
ATOM 686 N N . VAL A 1 91 ? 8.312 -16.188 2.268 1 98.56 91 VAL A N 1
ATOM 687 C CA . VAL A 1 91 ? 9.023 -17.203 1.494 1 98.56 91 VAL A CA 1
ATOM 688 C C . VAL A 1 91 ? 10.5 -17.203 1.879 1 98.56 91 VAL A C 1
ATOM 690 O O . VAL A 1 91 ? 11.055 -16.172 2.254 1 98.56 91 VAL A O 1
ATOM 693 N N . THR A 1 92 ? 11.102 -18.312 1.884 1 98.12 92 THR A N 1
ATOM 694 C CA . THR A 1 92 ? 12.555 -18.422 1.962 1 98.12 92 THR A CA 1
ATOM 695 C C . THR A 1 92 ? 13.164 -18.5 0.566 1 98.12 92 THR A C 1
ATOM 697 O O . THR A 1 92 ? 12.672 -19.219 -0.299 1 98.12 92 THR A O 1
ATOM 700 N N . LEU A 1 93 ? 14.203 -17.75 0.367 1 97.62 93 LEU A N 1
ATOM 701 C CA . LEU A 1 93 ? 14.875 -17.719 -0.925 1 97.62 93 LEU A CA 1
ATOM 702 C C . LEU A 1 93 ? 15.992 -18.766 -0.976 1 97.62 93 LEU A C 1
ATOM 704 O O . LEU A 1 93 ? 16.453 -19.234 0.065 1 97.62 93 LEU A O 1
ATOM 708 N N . LYS A 1 94 ? 16.422 -19.047 -2.191 1 97.12 94 LYS A N 1
ATOM 709 C CA . LYS A 1 94 ? 17.547 -19.969 -2.385 1 97.12 94 LYS A CA 1
ATOM 710 C C . LYS A 1 94 ? 18.812 -19.391 -1.772 1 97.12 94 LYS A C 1
ATOM 712 O O . LYS A 1 94 ? 19.688 -20.156 -1.34 1 97.12 94 LYS A O 1
ATOM 717 N N . SER A 1 95 ? 18.953 -18.109 -1.681 1 94.81 95 SER A N 1
ATOM 718 C CA . SER A 1 95 ? 20.078 -17.438 -1.059 1 94.81 95 SER A CA 1
ATOM 719 C C . SER A 1 95 ? 20.109 -17.688 0.447 1 94.81 95 SER A C 1
ATOM 721 O O . SER A 1 95 ? 21.109 -17.406 1.107 1 94.81 95 SER A O 1
ATOM 723 N N . GLY A 1 96 ? 19 -18.094 0.957 1 96.38 96 GLY A N 1
ATOM 724 C CA . GLY A 1 96 ? 18.875 -18.297 2.393 1 96.38 96 GLY A CA 1
ATOM 725 C C . GLY A 1 96 ? 18.156 -17.156 3.088 1 96.38 96 GLY A C 1
ATOM 726 O O . GLY A 1 96 ? 17.719 -17.297 4.234 1 96.38 96 GLY A O 1
ATOM 727 N N . LYS A 1 97 ? 17.984 -16.078 2.469 1 96.69 97 LYS A N 1
ATOM 728 C CA . LYS A 1 97 ? 17.281 -14.938 3.029 1 96.69 97 LYS A CA 1
ATOM 729 C C . LYS A 1 97 ? 15.773 -15.188 3.059 1 96.69 97 LYS A C 1
ATOM 731 O O . LYS A 1 97 ? 15.258 -16.016 2.305 1 96.69 97 LYS A O 1
ATOM 736 N N . THR A 1 98 ? 15.094 -14.516 3.965 1 97.25 98 THR A N 1
ATOM 737 C CA . THR A 1 98 ? 13.641 -14.539 4.023 1 97.25 98 THR A CA 1
ATOM 738 C C . THR A 1 98 ? 13.055 -13.273 3.404 1 97.25 98 THR A C 1
ATOM 740 O O . THR A 1 98 ? 13.547 -12.172 3.648 1 97.25 98 THR A O 1
ATOM 743 N N . TYR A 1 99 ? 12.109 -13.469 2.605 1 98.12 99 TYR A N 1
ATOM 744 C CA . TYR A 1 99 ? 11.328 -12.375 2.047 1 98.12 99 TYR A CA 1
ATOM 745 C C . TYR A 1 99 ? 9.906 -12.383 2.596 1 98.12 99 TYR A C 1
ATOM 747 O O . TYR A 1 99 ? 9.07 -13.188 2.168 1 98.12 99 TYR A O 1
ATOM 755 N N . ASN A 1 100 ? 9.594 -11.453 3.543 1 98.06 100 ASN A N 1
ATOM 756 C CA . ASN A 1 100 ? 8.305 -11.352 4.219 1 98.06 100 ASN A CA 1
ATOM 757 C C . ASN A 1 100 ? 7.699 -9.961 4.07 1 98.06 100 ASN A C 1
ATOM 759 O O . ASN A 1 100 ? 7.539 -9.234 5.055 1 98.06 100 ASN A O 1
ATOM 763 N N . ASN A 1 101 ? 7.262 -9.664 2.867 1 98.69 101 ASN A N 1
ATOM 764 C CA . ASN A 1 101 ? 6.754 -8.336 2.561 1 98.69 101 ASN A CA 1
ATOM 765 C C . ASN A 1 101 ? 5.293 -8.18 2.977 1 98.69 101 ASN A C 1
ATOM 767 O O . ASN A 1 101 ? 4.57 -9.164 3.098 1 98.69 101 ASN A O 1
ATOM 771 N N . ARG A 1 102 ? 4.875 -6.98 3.266 1 98.81 102 ARG A N 1
ATOM 772 C CA . ARG A 1 102 ? 3.477 -6.625 3.484 1 98.81 102 ARG A CA 1
ATOM 773 C C . ARG A 1 102 ? 2.873 -5.98 2.238 1 98.81 102 ARG A C 1
ATOM 775 O O . ARG A 1 102 ? 3.533 -5.191 1.562 1 98.81 102 ARG A O 1
ATOM 782 N N . TYR A 1 103 ? 1.62 -6.316 1.966 1 98.94 103 TYR A N 1
ATOM 783 C CA . TYR A 1 103 ? 0.987 -5.871 0.729 1 98.94 103 TYR A CA 1
ATOM 784 C C . TYR A 1 103 ? -0.373 -5.242 1.008 1 98.94 103 TYR A C 1
ATOM 786 O O . TYR A 1 103 ? -1.052 -5.617 1.967 1 98.94 103 TYR A O 1
ATOM 794 N N . CYS A 1 104 ? -0.737 -4.324 0.251 1 99 104 CYS A N 1
ATOM 795 C CA . CYS A 1 104 ? -2.127 -3.959 0.003 1 99 104 CYS A CA 1
ATOM 796 C C . CYS A 1 104 ? -2.459 -4.059 -1.481 1 99 104 CYS A C 1
ATOM 798 O O . CYS A 1 104 ? -1.815 -3.412 -2.311 1 99 104 CYS A O 1
ATOM 800 N N . PHE A 1 105 ? -3.4 -4.906 -1.85 1 99 105 PHE A N 1
ATOM 801 C CA . PHE A 1 105 ? -3.916 -5.02 -3.209 1 99 105 PHE A CA 1
ATOM 802 C C . PHE A 1 105 ? -5.246 -4.289 -3.346 1 99 105 PHE A C 1
ATOM 804 O O . PHE A 1 105 ? -6.176 -4.531 -2.574 1 99 105 PHE A O 1
ATOM 811 N N . VAL A 1 106 ? -5.301 -3.355 -4.223 1 99 106 VAL A N 1
ATOM 812 C CA . VAL A 1 106 ? -6.574 -2.779 -4.648 1 99 106 VAL A CA 1
ATOM 813 C C . VAL A 1 106 ? -6.996 -3.393 -5.98 1 99 106 VAL A C 1
ATOM 815 O O . VAL A 1 106 ? -6.348 -3.168 -7.008 1 99 106 VAL A O 1
ATOM 818 N N . ILE A 1 107 ? -8.07 -4.117 -5.949 1 99 107 ILE A N 1
ATOM 819 C CA . ILE A 1 107 ? -8.461 -4.969 -7.066 1 99 107 ILE A CA 1
ATOM 820 C C . ILE A 1 107 ? -9.781 -4.48 -7.652 1 99 107 ILE A C 1
ATOM 822 O O . ILE A 1 107 ? -10.789 -4.414 -6.949 1 99 107 ILE A O 1
ATOM 826 N N . GLU A 1 108 ? -9.766 -4.129 -8.93 1 98.94 108 GLU A N 1
ATOM 827 C CA . GLU A 1 108 ? -11 -3.848 -9.664 1 98.94 108 GLU A CA 1
ATOM 828 C C . GLU A 1 108 ? -11.547 -5.109 -10.328 1 98.94 108 GLU A C 1
ATOM 830 O O . GLU A 1 108 ? -10.852 -5.762 -11.102 1 98.94 108 GLU A O 1
ATOM 835 N N . MET A 1 109 ? -12.828 -5.43 -10.031 1 98.94 109 MET A N 1
ATOM 836 C CA . MET A 1 109 ? -13.484 -6.641 -10.516 1 98.94 109 MET A CA 1
ATOM 837 C C . MET A 1 109 ? -14.453 -6.312 -11.641 1 98.94 109 MET A C 1
ATOM 839 O O . MET A 1 109 ? -15.109 -5.27 -11.617 1 98.94 109 MET A O 1
ATOM 843 N N . ALA A 1 110 ? -14.508 -7.105 -12.578 1 98.56 110 ALA A N 1
ATOM 844 C CA . ALA A 1 110 ? -15.555 -7.121 -13.594 1 98.56 110 ALA A CA 1
ATOM 845 C C . ALA A 1 110 ? -15.789 -8.531 -14.125 1 98.56 110 ALA A C 1
ATOM 847 O O . ALA A 1 110 ? -14.836 -9.281 -14.344 1 98.56 110 ALA A O 1
ATOM 848 N N . ASP A 1 111 ? -17.094 -8.914 -14.203 1 97.38 111 ASP A N 1
ATOM 849 C CA . ASP A 1 111 ? -17.484 -10.203 -14.766 1 97.38 111 ASP A CA 1
ATOM 850 C C . ASP A 1 111 ? -16.828 -11.352 -14.016 1 97.38 111 ASP A C 1
ATOM 852 O O . ASP A 1 111 ? -16.328 -12.297 -14.625 1 97.38 111 ASP A O 1
ATOM 856 N N . GLY A 1 112 ? -16.656 -11.141 -12.812 1 98.19 112 GLY A N 1
ATOM 857 C CA . GLY A 1 112 ? -16.188 -12.203 -11.938 1 98.19 112 GLY A CA 1
ATOM 858 C C . GLY A 1 112 ? -14.688 -12.414 -12.016 1 98.19 112 GLY A C 1
ATOM 859 O O . GLY A 1 112 ? -14.172 -13.445 -11.562 1 98.19 112 GLY A O 1
ATOM 860 N N . LYS A 1 113 ? -13.945 -11.461 -12.57 1 98.88 113 LYS A N 1
ATOM 861 C CA . LYS A 1 113 ? -12.5 -11.555 -12.719 1 98.88 113 LYS A CA 1
ATOM 862 C C . LYS A 1 113 ? -11.82 -10.273 -12.25 1 98.88 113 LYS A C 1
ATOM 864 O O . LYS A 1 113 ? -12.414 -9.195 -12.297 1 98.88 113 LYS A O 1
ATOM 869 N N . MET A 1 114 ? -10.609 -10.398 -11.789 1 98.94 114 MET A N 1
ATOM 870 C CA . MET A 1 114 ? -9.773 -9.227 -11.531 1 98.94 114 MET A CA 1
ATOM 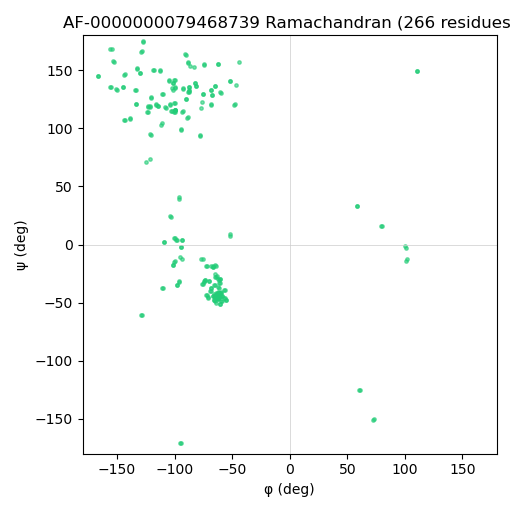871 C C . MET A 1 114 ? -9.391 -8.539 -12.844 1 98.94 114 MET A C 1
ATOM 873 O O . MET A 1 114 ? -8.766 -9.148 -13.711 1 98.94 114 MET A O 1
ATOM 877 N N . GLN A 1 115 ? -9.758 -7.293 -12.969 1 98.94 115 GLN A N 1
ATOM 878 C CA . GLN A 1 115 ? -9.445 -6.562 -14.195 1 98.94 115 GLN A CA 1
ATOM 879 C C . GLN A 1 115 ? -8.195 -5.707 -14.016 1 98.94 115 GLN A C 1
ATOM 881 O O . GLN A 1 115 ? -7.465 -5.461 -14.984 1 98.94 115 GLN A O 1
ATOM 886 N N . GLU A 1 116 ? -8.016 -5.191 -12.852 1 98.94 116 GLU A N 1
ATOM 887 C CA . GLU A 1 116 ? -6.84 -4.402 -12.492 1 98.94 116 GLU A CA 1
ATOM 888 C C . GLU A 1 116 ? -6.438 -4.645 -11.039 1 98.94 116 GLU A C 1
ATOM 890 O O . GLU A 1 116 ? -7.297 -4.727 -10.156 1 98.94 116 GLU A O 1
ATOM 895 N N . VAL A 1 117 ? -5.168 -4.809 -10.836 1 98.94 117 VAL A N 1
ATOM 896 C CA . VAL A 1 117 ? -4.605 -4.93 -9.492 1 98.94 117 VAL A CA 1
ATOM 897 C C . VAL A 1 117 ? -3.535 -3.859 -9.281 1 98.94 117 VAL A C 1
ATOM 899 O O . VAL A 1 117 ? -2.529 -3.83 -9.992 1 98.94 117 VAL A O 1
ATOM 902 N N . ARG A 1 118 ? -3.789 -2.914 -8.375 1 98.94 118 ARG A N 1
ATOM 903 C CA . ARG A 1 118 ? -2.76 -2.006 -7.879 1 98.94 118 ARG A CA 1
ATOM 904 C C . ARG A 1 118 ? -2.119 -2.545 -6.605 1 98.94 118 ARG A C 1
ATOM 906 O O . ARG A 1 118 ? -2.803 -2.758 -5.602 1 98.94 118 ARG A O 1
ATOM 913 N N . GLU A 1 119 ? -0.832 -2.855 -6.75 1 98.94 119 GLU A N 1
ATOM 914 C CA . GLU A 1 119 ? -0.084 -3.533 -5.699 1 98.94 119 GLU A CA 1
ATOM 915 C C . GLU A 1 119 ? 0.816 -2.559 -4.945 1 98.94 119 GLU A C 1
ATOM 917 O O . GLU A 1 119 ? 1.748 -1.994 -5.52 1 98.94 119 GLU A O 1
ATOM 922 N N . TYR A 1 120 ? 0.572 -2.324 -3.697 1 98.94 120 TYR A N 1
ATOM 923 C CA . TYR A 1 120 ? 1.437 -1.582 -2.787 1 98.94 120 TYR A CA 1
ATOM 924 C C . TYR A 1 120 ? 2.26 -2.529 -1.922 1 98.94 120 TYR A C 1
ATOM 926 O O . TYR A 1 120 ? 1.743 -3.533 -1.426 1 98.94 120 TYR A O 1
ATOM 934 N N . LEU A 1 121 ? 3.516 -2.221 -1.787 1 98.81 121 LEU A N 1
ATOM 935 C CA . LEU A 1 121 ? 4.434 -3.092 -1.062 1 98.81 121 LEU A CA 1
ATOM 936 C C . LEU A 1 121 ? 5.625 -2.303 -0.528 1 98.81 121 LEU A C 1
ATOM 938 O O . LEU A 1 121 ? 5.812 -1.137 -0.883 1 98.81 121 LEU A O 1
ATOM 942 N N . ASP A 1 122 ? 6.422 -2.959 0.382 1 98.44 122 ASP A N 1
ATOM 943 C CA . ASP A 1 122 ? 7.688 -2.414 0.854 1 98.44 122 ASP A CA 1
ATOM 944 C C . ASP A 1 122 ? 8.789 -2.609 -0.184 1 98.44 122 ASP A C 1
ATOM 946 O O . ASP A 1 122 ? 9.484 -3.629 -0.179 1 98.44 122 ASP A O 1
ATOM 950 N N . SER A 1 123 ? 8.953 -1.578 -1.005 1 97.62 123 SER A N 1
ATOM 951 C CA . SER A 1 123 ? 9.875 -1.683 -2.137 1 97.62 123 SER A CA 1
ATOM 952 C C . SER A 1 123 ? 11.32 -1.73 -1.671 1 97.62 123 SER A C 1
ATOM 954 O O . SER A 1 123 ? 12.172 -2.344 -2.324 1 97.62 123 SER A O 1
ATOM 956 N N . ALA A 1 124 ? 11.656 -1.09 -0.576 1 96.81 124 ALA A N 1
ATOM 957 C CA . ALA A 1 124 ? 13.016 -1.158 -0.041 1 96.81 124 ALA A CA 1
ATOM 958 C C . ALA A 1 124 ? 13.375 -2.586 0.357 1 96.81 124 ALA A C 1
ATOM 960 O O . ALA A 1 124 ? 14.492 -3.045 0.102 1 96.81 124 ALA A O 1
ATOM 961 N N . LEU A 1 125 ? 12.398 -3.234 0.994 1 97.44 125 LEU A N 1
ATOM 962 C CA . LEU A 1 125 ? 12.617 -4.633 1.346 1 97.44 125 LEU A CA 1
ATOM 963 C C . LEU A 1 125 ? 12.82 -5.484 0.096 1 97.44 125 LEU A C 1
ATOM 965 O O . LEU A 1 125 ? 13.719 -6.328 0.054 1 97.44 125 LEU A O 1
ATOM 969 N N . ALA A 1 126 ? 11.961 -5.293 -0.912 1 97.31 126 ALA A N 1
ATOM 970 C CA . ALA A 1 126 ? 12.086 -6.051 -2.156 1 97.31 126 ALA A CA 1
ATOM 971 C C . ALA A 1 126 ? 13.469 -5.855 -2.773 1 97.31 126 ALA A C 1
ATOM 973 O O . ALA A 1 126 ? 14.125 -6.824 -3.16 1 97.31 126 ALA A O 1
ATOM 974 N N . GLU A 1 127 ? 13.93 -4.605 -2.828 1 95.31 127 GLU A N 1
ATOM 975 C CA . GLU A 1 127 ? 15.227 -4.305 -3.416 1 95.31 127 GLU A CA 1
ATOM 976 C C . GLU A 1 127 ? 16.359 -4.926 -2.598 1 95.31 127 GLU A C 1
ATOM 978 O O . GLU A 1 127 ? 17.359 -5.395 -3.156 1 95.31 127 GLU A O 1
ATOM 983 N N . ALA A 1 128 ? 16.172 -4.953 -1.322 1 94.25 128 ALA A N 1
ATOM 984 C CA . ALA A 1 128 ? 17.219 -5.422 -0.431 1 94.25 128 ALA A CA 1
ATOM 985 C C . ALA A 1 128 ? 17.359 -6.941 -0.485 1 94.25 128 ALA A C 1
ATOM 987 O O . ALA A 1 128 ? 18.453 -7.484 -0.34 1 94.25 128 ALA A O 1
ATOM 988 N N . VAL A 1 129 ? 16.266 -7.586 -0.715 1 95.44 129 VAL A N 1
ATOM 989 C CA . VAL A 1 129 ? 16.25 -9.023 -0.46 1 95.44 129 VAL A CA 1
ATOM 990 C C . VAL A 1 129 ? 16.172 -9.781 -1.782 1 95.44 129 VAL A C 1
ATOM 992 O O . VAL A 1 129 ? 16.766 -10.852 -1.927 1 95.44 129 VAL A O 1
ATOM 995 N N . LEU A 1 130 ? 15.43 -9.242 -2.715 1 95.19 130 LEU A N 1
ATOM 996 C CA . LEU A 1 130 ? 15.242 -9.945 -3.979 1 95.19 130 LEU A CA 1
ATOM 997 C C . LEU A 1 130 ? 16.344 -9.594 -4.965 1 95.19 130 LEU A C 1
ATOM 999 O O . LEU A 1 130 ? 16.812 -8.453 -5.012 1 95.19 130 LEU A O 1
ATOM 1003 N N . GLU A 1 131 ? 16.906 -10.539 -5.598 1 80.38 131 GLU A N 1
ATOM 1004 C CA . GLU A 1 131 ? 17.922 -10.312 -6.625 1 80.38 131 GLU A CA 1
ATOM 1005 C C . GLU A 1 131 ? 17.281 -9.836 -7.93 1 80.38 131 GLU A C 1
ATOM 1007 O O . GLU A 1 131 ? 16.156 -10.219 -8.258 1 80.38 131 GLU A O 1
ATOM 1012 N N . LEU A 1 132 ? 17.75 -8.648 -8.352 1 64.56 132 LEU A N 1
ATOM 1013 C CA . LEU A 1 132 ? 17.188 -8.008 -9.539 1 64.56 132 LEU A CA 1
ATOM 1014 C C . LEU A 1 132 ? 17.094 -9 -10.695 1 64.56 132 LEU A C 1
ATOM 1016 O O . LEU A 1 132 ? 17.969 -9.836 -10.875 1 64.56 132 LEU A O 1
ATOM 1020 N N . LEU A 1 133 ? 15.758 -9.109 -11.078 1 53.56 133 LEU A N 1
ATOM 1021 C CA . LEU A 1 133 ? 15.438 -9.906 -12.258 1 53.56 133 LEU A CA 1
ATOM 1022 C C . LEU A 1 133 ? 16.281 -9.469 -13.453 1 53.56 133 LEU A C 1
ATOM 1024 O O . LEU A 1 133 ? 16.016 -9.883 -14.586 1 53.56 133 LEU A O 1
ATOM 1028 N N . LYS A 1 134 ? 17.312 -8.609 -13.344 1 44.78 134 LYS A N 1
ATOM 1029 C CA . LYS A 1 134 ? 18 -8.18 -14.555 1 44.78 134 LYS A CA 1
ATOM 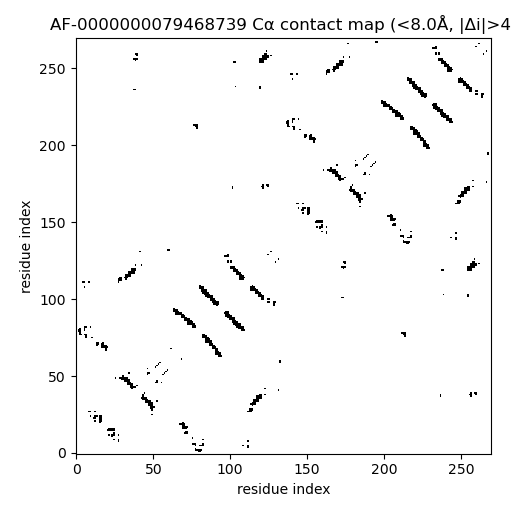1030 C C . LYS A 1 134 ? 18.266 -9.359 -15.484 1 44.78 134 LYS A C 1
ATOM 1032 O O . LYS A 1 134 ? 18.391 -10.5 -15.023 1 44.78 134 LYS A O 1
ATOM 1037 N N . GLY A 1 135 ? 18.438 -9.055 -16.797 1 38.5 135 GLY A N 1
ATOM 1038 C CA . GLY A 1 135 ? 19.062 -9.875 -17.828 1 38.5 135 GLY A CA 1
ATOM 1039 C C . GLY A 1 135 ? 20.172 -10.758 -17.281 1 38.5 135 GLY A C 1
ATOM 1040 O O . GLY A 1 135 ? 20.734 -10.469 -16.219 1 38.5 135 GLY A O 1
ATOM 1041 N N . MET B 1 1 ? -25.188 4.512 7.07 1 72.88 1 MET B N 1
ATOM 1042 C CA . MET B 1 1 ? -25.031 5.898 7.516 1 72.88 1 MET B CA 1
ATOM 1043 C C . MET B 1 1 ? -23.641 6.148 8.062 1 72.88 1 MET B C 1
ATOM 1045 O O . MET B 1 1 ? -22.969 7.098 7.648 1 72.88 1 MET B O 1
ATOM 1049 N N . GLN B 1 2 ? -23.234 5.219 8.75 1 93.38 2 GLN B N 1
ATOM 1050 C CA . GLN B 1 2 ? -21.922 5.398 9.375 1 93.38 2 GLN B CA 1
ATOM 1051 C C . GLN B 1 2 ? -20.797 5.273 8.352 1 93.38 2 GLN B C 1
ATOM 1053 O O . GLN B 1 2 ? -19.844 6.051 8.367 1 93.38 2 GLN B O 1
ATOM 1058 N N . THR B 1 3 ? -21.047 4.441 7.324 1 96.94 3 THR B N 1
ATOM 1059 C CA . THR B 1 3 ? -20.047 4.242 6.285 1 96.94 3 THR B CA 1
ATOM 1060 C C . THR B 1 3 ? -19.938 5.477 5.395 1 96.94 3 THR B C 1
ATOM 1062 O O . THR B 1 3 ? -18.828 5.914 5.062 1 96.94 3 THR B O 1
ATOM 1065 N N . ILE B 1 4 ? -21.062 6.012 5.039 1 97.06 4 ILE B N 1
ATOM 1066 C CA . ILE B 1 4 ? -21.094 7.199 4.191 1 97.06 4 ILE B CA 1
ATOM 1067 C C . ILE B 1 4 ? -20.469 8.375 4.926 1 97.06 4 ILE B C 1
ATOM 1069 O O . ILE B 1 4 ? -19.672 9.125 4.348 1 97.06 4 ILE B O 1
ATOM 1073 N N . GLU B 1 5 ? -20.812 8.547 6.156 1 98 5 GLU B N 1
ATOM 1074 C CA . GLU B 1 5 ? -20.25 9.625 6.965 1 98 5 GLU B CA 1
ATOM 1075 C C . GLU B 1 5 ? -18.75 9.492 7.105 1 98 5 GLU B C 1
ATOM 1077 O O . GLU B 1 5 ? -18.016 10.484 7.031 1 98 5 GLU B O 1
ATOM 1082 N N . ASN B 1 6 ? -18.281 8.234 7.387 1 98.69 6 ASN B N 1
ATOM 1083 C CA . ASN B 1 6 ? -16.844 7.992 7.457 1 98.69 6 ASN B CA 1
ATOM 1084 C C . ASN B 1 6 ? -16.141 8.422 6.176 1 98.69 6 ASN B C 1
ATOM 1086 O O . ASN B 1 6 ? -15.094 9.086 6.223 1 98.69 6 ASN B O 1
ATOM 1090 N N . LYS B 1 7 ? -16.688 8.016 5.07 1 98.81 7 LYS B N 1
ATOM 1091 C CA . LYS B 1 7 ? -16.094 8.359 3.777 1 98.81 7 LYS B CA 1
ATOM 1092 C C . LYS B 1 7 ? -16.047 9.867 3.58 1 98.81 7 LYS B C 1
ATOM 1094 O O . LYS B 1 7 ? -15.055 10.398 3.074 1 98.81 7 LYS B O 1
ATOM 1099 N N . GLU B 1 8 ? -17.078 10.578 3.938 1 98.75 8 GLU B N 1
ATOM 1100 C CA . GLU B 1 8 ? -17.156 12.031 3.77 1 98.75 8 GLU B CA 1
ATOM 1101 C C . GLU B 1 8 ? -16.109 12.734 4.617 1 98.75 8 GLU B C 1
ATOM 1103 O O . GLU B 1 8 ? -15.5 13.711 4.172 1 98.75 8 GLU B O 1
ATOM 1108 N N . ILE B 1 9 ? -15.922 12.289 5.816 1 98.81 9 ILE B N 1
ATOM 1109 C CA . ILE B 1 9 ? -14.914 12.867 6.699 1 98.81 9 ILE B CA 1
ATOM 1110 C C . ILE B 1 9 ? -13.531 12.742 6.055 1 98.81 9 ILE B C 1
ATOM 1112 O O . ILE B 1 9 ? -12.797 13.727 5.965 1 98.81 9 ILE B O 1
ATOM 1116 N N . VAL B 1 10 ? -13.211 11.539 5.582 1 98.94 10 VAL B N 1
ATOM 1117 C CA . VAL B 1 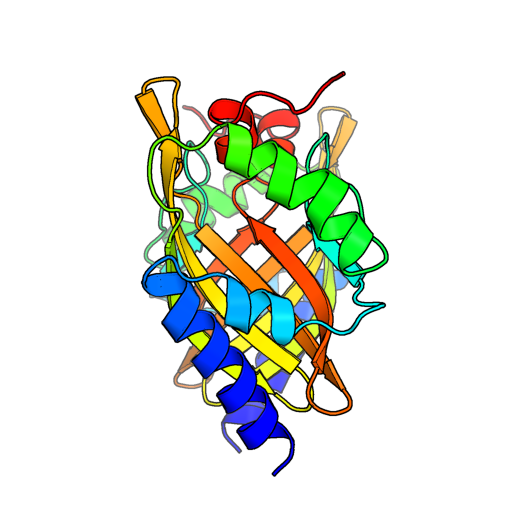10 ? -11.898 11.297 4.996 1 98.94 10 VAL B CA 1
ATOM 1118 C C . VAL B 1 10 ? -11.766 12.055 3.68 1 98.94 10 VAL B C 1
ATOM 1120 O O . VAL B 1 10 ? -10.727 12.656 3.402 1 98.94 10 VAL B O 1
ATOM 1123 N N . ALA B 1 11 ? -12.844 12.078 2.885 1 98.94 11 ALA B N 1
ATOM 1124 C CA . ALA B 1 11 ? -12.82 12.797 1.614 1 98.94 11 ALA B CA 1
ATOM 1125 C C . ALA B 1 11 ? -12.57 14.289 1.833 1 98.94 11 ALA B C 1
ATOM 1127 O O . ALA B 1 11 ? -11.812 14.914 1.087 1 98.94 11 ALA B O 1
ATOM 1128 N N . THR B 1 12 ? -13.18 14.836 2.812 1 98.88 12 THR B N 1
ATOM 1129 C CA . THR B 1 12 ? -12.992 16.25 3.143 1 98.88 12 THR B CA 1
ATOM 1130 C C . THR B 1 12 ? -11.547 16.516 3.566 1 98.88 12 THR B C 1
ATOM 1132 O O . THR B 1 12 ? -10.938 17.484 3.119 1 98.88 12 THR B O 1
ATOM 1135 N N . ALA B 1 13 ? -11.039 15.656 4.379 1 98.94 13 ALA B N 1
ATOM 1136 C CA . ALA B 1 13 ? -9.648 15.789 4.828 1 98.94 13 ALA B CA 1
ATOM 1137 C C . ALA B 1 13 ? -8.68 15.703 3.654 1 98.94 13 ALA B C 1
ATOM 1139 O O . ALA B 1 13 ? -7.754 16.5 3.551 1 98.94 13 ALA B O 1
ATOM 1140 N N . MET B 1 14 ? -8.93 14.758 2.756 1 98.94 14 MET B N 1
ATOM 1141 C CA . MET B 1 14 ? -8.055 14.562 1.609 1 98.94 14 MET B CA 1
ATOM 1142 C C . MET B 1 14 ? -8.141 15.734 0.644 1 98.94 14 MET B C 1
ATOM 1144 O O . MET B 1 14 ? -7.148 16.109 0.017 1 98.94 14 MET B O 1
ATOM 1148 N N . ALA B 1 15 ? -9.367 16.266 0.495 1 98.94 15 ALA B N 1
ATOM 1149 C CA . ALA B 1 15 ? -9.547 17.422 -0.375 1 98.94 15 ALA B CA 1
ATOM 1150 C C . ALA B 1 15 ? -8.695 18.594 0.098 1 98.94 15 ALA B C 1
ATOM 1152 O O . ALA B 1 15 ? -8.078 19.297 -0.713 1 98.94 15 ALA B O 1
ATOM 1153 N N . ALA B 1 16 ? -8.625 18.828 1.367 1 98.88 16 ALA B N 1
ATOM 1154 C CA . ALA B 1 16 ? -7.781 19.875 1.927 1 98.88 16 ALA B CA 1
ATOM 1155 C C . ALA B 1 16 ? -6.301 19.562 1.717 1 98.88 16 ALA B C 1
ATOM 1157 O O . ALA B 1 16 ? -5.523 20.438 1.325 1 98.88 16 ALA B O 1
ATOM 1158 N N . LEU B 1 17 ? -5.883 18.344 1.951 1 98.88 17 LEU B N 1
ATOM 1159 C CA . LEU B 1 17 ? -4.492 17.922 1.82 1 98.88 17 LEU B CA 1
ATOM 1160 C C . LEU B 1 17 ? -4.008 18.078 0.383 1 98.88 17 LEU B C 1
ATOM 1162 O O . LEU B 1 17 ? -2.838 18.391 0.15 1 98.88 17 LEU B O 1
ATOM 1166 N N . ALA B 1 18 ? -4.91 17.953 -0.575 1 98.88 18 ALA B N 1
ATOM 1167 C CA . ALA B 1 18 ? -4.59 18.078 -1.994 1 98.88 18 ALA B CA 1
ATOM 1168 C C . ALA B 1 18 ? -4.172 19.5 -2.34 1 98.88 18 ALA B C 1
ATOM 1170 O O . ALA B 1 18 ? -3.523 19.734 -3.363 1 98.88 18 ALA B O 1
ATOM 1171 N N . THR B 1 19 ? -4.535 20.438 -1.468 1 98.5 19 THR B N 1
ATOM 1172 C CA . THR B 1 19 ? -4.203 21.828 -1.723 1 98.5 19 THR B CA 1
ATOM 1173 C C . THR B 1 19 ? -3.117 22.312 -0.764 1 98.5 19 THR B C 1
ATOM 1175 O O . THR B 1 19 ? -2.807 23.5 -0.717 1 98.5 19 THR B O 1
ATOM 1178 N N . GLY B 1 20 ? -2.668 21.422 0.052 1 98.5 20 GLY B N 1
ATOM 1179 C CA . GLY B 1 20 ? -1.544 21.75 0.915 1 98.5 20 GLY B CA 1
ATOM 1180 C C . GLY B 1 20 ? -1.96 22.078 2.334 1 98.5 20 GLY B C 1
ATOM 1181 O O . GLY B 1 20 ? -1.112 22.344 3.188 1 98.5 20 GLY B O 1
ATOM 1182 N N . ASP B 1 21 ? -3.238 22.094 2.584 1 98.5 21 ASP B N 1
ATOM 1183 C CA . ASP B 1 21 ? -3.742 22.312 3.936 1 98.5 21 ASP B CA 1
ATOM 1184 C C . ASP B 1 21 ? -3.875 20.984 4.695 1 98.5 21 ASP B C 1
ATOM 1186 O O . ASP B 1 21 ? -4.809 20.219 4.457 1 98.5 21 ASP B O 1
ATOM 1190 N N . ASN B 1 22 ? -3.002 20.797 5.668 1 97.75 22 ASN B N 1
ATOM 1191 C CA . ASN B 1 22 ? -2.986 19.516 6.352 1 97.75 22 ASN B CA 1
ATOM 1192 C C . ASN B 1 22 ? -3.842 19.547 7.617 1 97.75 22 ASN B C 1
ATOM 1194 O O . ASN B 1 22 ? -4.008 18.516 8.281 1 97.75 22 ASN B O 1
ATOM 1198 N N . ARG B 1 23 ? -4.434 20.656 7.961 1 97.62 23 ARG B N 1
ATOM 1199 C CA . ARG B 1 23 ? -5.117 20.812 9.242 1 97.62 23 ARG B CA 1
ATOM 1200 C C . ARG B 1 23 ? -6.328 19.891 9.336 1 97.62 23 ARG B C 1
ATOM 1202 O O . ARG B 1 23 ? -6.477 19.156 10.312 1 97.62 23 ARG B O 1
ATOM 1209 N N . PRO B 1 24 ? -7.191 19.875 8.312 1 98.5 24 PRO B N 1
ATOM 1210 C CA . PRO B 1 24 ? -8.359 19 8.43 1 98.5 24 PRO B CA 1
ATOM 1211 C C . PRO B 1 24 ? -7.98 17.516 8.547 1 98.5 24 PRO B C 1
ATOM 1213 O O . PRO B 1 24 ? -8.664 16.766 9.234 1 98.5 24 PRO B O 1
ATOM 1216 N N . PHE B 1 25 ? -6.949 17.125 7.836 1 98.69 25 PHE B N 1
ATOM 1217 C CA . PHE B 1 25 ? -6.5 15.734 7.941 1 98.69 25 PHE B CA 1
ATOM 1218 C C . PHE B 1 25 ? -6.039 15.422 9.359 1 98.69 25 PHE B C 1
ATOM 1220 O O . PHE B 1 25 ? -6.43 14.406 9.938 1 98.69 25 PHE B O 1
ATOM 1227 N N . TYR B 1 26 ? -5.266 16.281 9.867 1 98 26 TYR B N 1
ATOM 1228 C CA . TYR B 1 26 ? -4.789 16.125 11.242 1 98 26 TYR B CA 1
ATOM 1229 C C . TYR B 1 26 ? -5.953 16.125 12.227 1 98 26 TYR B C 1
ATOM 1231 O O . TYR B 1 26 ? -5.98 15.336 13.164 1 98 26 TYR B O 1
ATOM 1239 N N . GLU B 1 27 ? -6.879 17 12.055 1 97.75 27 GLU B N 1
ATOM 1240 C CA . GLU B 1 27 ? -8.031 17.125 12.938 1 97.75 27 GLU B CA 1
ATOM 1241 C C . GLU B 1 27 ? -8.922 15.883 12.875 1 97.75 27 GLU B C 1
ATOM 1243 O O . GLU B 1 27 ? -9.633 15.578 13.836 1 97.75 27 GLU B O 1
ATOM 1248 N N . ALA B 1 28 ? -8.875 15.195 11.797 1 98.81 28 ALA B N 1
ATOM 1249 C CA . ALA B 1 28 ? -9.688 14 11.625 1 98.81 28 ALA B CA 1
ATOM 1250 C C . ALA B 1 28 ? -9.094 12.82 12.383 1 98.81 28 ALA B C 1
ATOM 1252 O O . ALA B 1 28 ? -9.75 11.789 12.562 1 98.81 28 ALA B O 1
ATOM 1253 N N . MET B 1 29 ? -7.883 12.922 12.859 1 98.88 29 MET B N 1
ATOM 1254 C CA . MET B 1 29 ? -7.25 11.867 13.641 1 98.88 29 MET B CA 1
ATOM 1255 C C . MET B 1 29 ? -7.699 11.922 15.094 1 98.88 29 MET B C 1
ATOM 1257 O O . MET B 1 29 ? -7.828 13 15.672 1 98.88 29 MET B O 1
ATOM 1261 N N . ALA B 1 30 ? -7.988 10.773 15.625 1 98.94 30 ALA B N 1
ATOM 1262 C CA . ALA B 1 30 ? -8.164 10.688 17.078 1 98.94 30 ALA B CA 1
ATOM 1263 C C . ALA B 1 30 ? -6.879 11.062 17.812 1 98.94 30 ALA B C 1
ATOM 1265 O O . ALA B 1 30 ? -5.781 10.898 17.266 1 98.94 30 ALA B O 1
ATOM 1266 N N . GLU B 1 31 ? -7.012 11.508 19.031 1 98.62 31 GLU B N 1
ATOM 1267 C CA . GLU B 1 31 ? -5.828 11.836 19.812 1 98.62 31 GLU B CA 1
ATOM 1268 C C . GLU B 1 31 ? -4.941 10.609 20.016 1 98.62 31 GLU B C 1
ATOM 1270 O O . GLU B 1 31 ? -3.717 10.727 20.062 1 98.62 31 GLU B O 1
ATOM 1275 N N . ASP B 1 32 ? -5.586 9.445 20.109 1 98.75 32 ASP B N 1
ATOM 1276 C CA . ASP B 1 32 ? -4.84 8.219 20.359 1 98.75 32 ASP B CA 1
ATOM 1277 C C . ASP B 1 32 ? -4.703 7.391 19.094 1 98.75 32 ASP B C 1
ATOM 1279 O O . ASP B 1 32 ? -4.57 6.168 19.156 1 98.75 32 ASP B O 1
ATOM 1283 N N . VAL B 1 33 ? -4.781 8.016 17.906 1 98.94 33 VAL B N 1
ATOM 1284 C CA . VAL B 1 33 ? -4.652 7.328 16.625 1 98.94 33 VAL B CA 1
ATOM 1285 C C . VAL B 1 33 ? -3.371 6.496 16.609 1 98.94 33 VAL B C 1
ATOM 1287 O O . VAL B 1 33 ? -2.355 6.902 17.188 1 98.94 33 VAL B O 1
ATOM 1290 N N . ILE B 1 34 ? -3.443 5.34 16.047 1 98.94 34 ILE B N 1
ATOM 1291 C CA . ILE B 1 34 ? -2.252 4.555 15.75 1 98.94 34 ILE B CA 1
ATOM 1292 C C . ILE B 1 34 ? -1.881 4.719 14.273 1 98.94 34 ILE B C 1
ATOM 1294 O O . ILE B 1 34 ? -2.676 4.402 13.391 1 98.94 34 ILE B O 1
ATOM 1298 N N . TRP B 1 35 ? -0.746 5.285 14 1 98.88 35 TRP B N 1
ATOM 1299 C CA . TRP B 1 35 ? -0.197 5.422 12.648 1 98.88 35 TRP B CA 1
ATOM 1300 C C . TRP B 1 35 ? 0.844 4.344 12.375 1 98.88 35 TRP B C 1
ATOM 1302 O O . TRP B 1 35 ? 1.89 4.301 13.031 1 98.88 35 TRP B O 1
ATOM 1312 N N . ARG B 1 36 ? 0.531 3.461 11.383 1 98.81 36 ARG B N 1
ATOM 1313 C CA . ARG B 1 36 ? 1.37 2.303 11.094 1 98.81 36 ARG B CA 1
ATOM 1314 C C . ARG B 1 36 ? 1.868 2.33 9.656 1 98.81 36 ARG B C 1
ATOM 1316 O O . ARG B 1 36 ? 1.2 1.822 8.75 1 98.81 36 ARG B O 1
ATOM 1323 N N . PRO B 1 37 ? 3.135 2.895 9.453 1 98.69 37 PRO B N 1
ATOM 1324 C CA . PRO B 1 37 ? 3.727 2.584 8.148 1 98.69 37 PRO B CA 1
ATOM 1325 C C . PRO B 1 37 ? 3.93 1.086 7.934 1 98.69 37 PRO B C 1
ATOM 1327 O O . PRO B 1 37 ? 4.461 0.399 8.812 1 98.69 37 PRO B O 1
ATOM 1330 N N . MET B 1 38 ? 3.521 0.572 6.836 1 98.75 38 MET B N 1
ATOM 1331 C CA . MET B 1 38 ? 3.537 -0.867 6.59 1 98.75 38 MET B CA 1
ATOM 1332 C C . MET B 1 38 ? 4.789 -1.272 5.816 1 98.75 38 MET B C 1
ATOM 1334 O O . MET B 1 38 ? 4.715 -2.064 4.875 1 98.75 38 MET B O 1
ATOM 1338 N N . VAL B 1 39 ? 5.816 -0.646 6.195 1 98.12 39 VAL B N 1
ATOM 1339 C CA . VAL B 1 39 ? 7.145 -0.92 5.66 1 98.12 39 VAL B CA 1
ATOM 1340 C C . VAL B 1 39 ? 8.125 -1.159 6.805 1 98.12 39 VAL B C 1
ATOM 1342 O O . VAL B 1 39 ? 7.801 -0.919 7.969 1 98.12 39 VAL B O 1
ATOM 1345 N N . GLY B 1 40 ? 9.266 -1.683 6.406 1 96.19 40 GLY B N 1
ATOM 1346 C CA . GLY B 1 40 ? 10.328 -1.854 7.383 1 96.19 40 GLY B CA 1
ATOM 1347 C C . GLY B 1 40 ? 11.32 -0.705 7.391 1 96.19 40 GLY B C 1
ATOM 1348 O O . GLY B 1 40 ? 11.031 0.374 6.867 1 96.19 40 GLY B O 1
ATOM 1349 N N . GLY B 1 41 ? 12.398 -0.945 8.133 1 91.88 41 GLY B N 1
ATOM 1350 C CA . GLY B 1 41 ? 13.484 0.022 8.148 1 91.88 41 GLY B CA 1
ATOM 1351 C C . GLY B 1 41 ? 13.141 1.287 8.914 1 91.88 41 GLY B C 1
ATOM 1352 O O . GLY B 1 41 ? 12.336 1.257 9.852 1 91.88 41 GLY B O 1
ATOM 1353 N N . VAL B 1 42 ? 13.742 2.383 8.523 1 88.94 42 VAL B N 1
ATOM 1354 C CA . VAL B 1 42 ? 13.703 3.629 9.281 1 88.94 42 VAL B CA 1
ATOM 1355 C C . VAL B 1 42 ? 12.312 4.25 9.195 1 88.94 42 VAL B C 1
ATOM 1357 O O . VAL B 1 42 ? 11.898 4.996 10.086 1 88.94 42 VAL B O 1
ATOM 1360 N N . TRP B 1 43 ? 11.562 3.844 8.242 1 93.31 43 TRP B N 1
ATOM 1361 C CA . TRP B 1 43 ? 10.25 4.457 8.031 1 93.31 43 TRP B CA 1
ATOM 1362 C C . TRP B 1 43 ? 9.141 3.584 8.609 1 93.31 43 TRP B C 1
ATOM 1364 O O . TRP B 1 43 ? 7.961 3.891 8.453 1 93.31 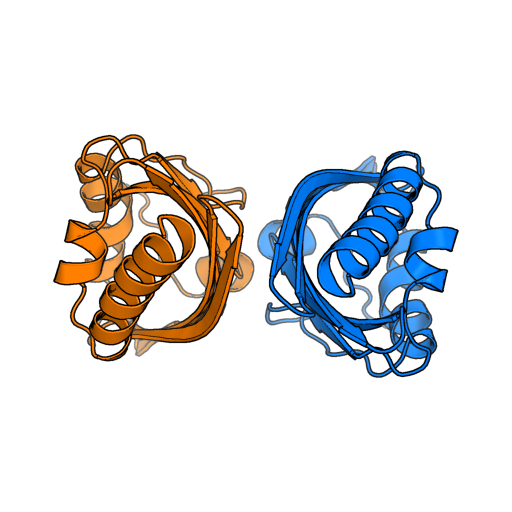43 TRP B O 1
ATOM 1374 N N . GLY B 1 44 ? 9.516 2.512 9.297 1 96.62 44 GLY B N 1
ATOM 1375 C CA . GLY B 1 44 ? 8.531 1.516 9.695 1 96.62 44 GLY B CA 1
ATOM 1376 C C . GLY B 1 44 ? 8.07 1.679 11.125 1 96.62 44 GLY B C 1
ATOM 1377 O O . GLY B 1 44 ? 7.25 0.895 11.609 1 96.62 44 GLY B O 1
ATOM 1378 N N . ASP B 1 45 ? 8.508 2.713 11.844 1 96.31 45 ASP B N 1
ATOM 1379 C CA . ASP B 1 45 ? 8.117 2.898 13.234 1 96.31 45 ASP B CA 1
ATOM 1380 C C . ASP B 1 45 ? 6.621 3.162 13.367 1 96.31 45 ASP B C 1
ATOM 1382 O O . ASP B 1 45 ? 6.059 3.957 12.609 1 96.31 45 ASP B O 1
ATOM 1386 N N . VAL B 1 46 ? 6.039 2.488 14.359 1 98.56 46 VAL B N 1
ATOM 1387 C CA . VAL B 1 46 ? 4.633 2.727 14.672 1 98.56 46 VAL B CA 1
ATOM 1388 C C . VAL B 1 46 ? 4.516 3.883 15.664 1 98.56 46 VAL B C 1
ATOM 1390 O O . VAL B 1 46 ? 5.219 3.918 16.672 1 98.56 46 VAL B O 1
ATOM 1393 N N . HIS B 1 47 ? 3.625 4.836 15.336 1 98.62 47 HIS B N 1
ATOM 1394 C CA . HIS B 1 47 ? 3.428 6 16.188 1 98.62 47 HIS B CA 1
ATOM 1395 C C . HIS B 1 47 ? 2.088 5.934 16.922 1 98.62 47 HIS B C 1
ATOM 1397 O O . HIS B 1 47 ? 1.03 5.961 16.281 1 98.62 47 HIS B O 1
ATOM 1403 N N . HIS B 1 48 ? 2.16 5.891 18.234 1 98.69 48 HIS B N 1
ATOM 1404 C CA . HIS B 1 48 ? 0.972 5.809 19.078 1 98.69 48 HIS B CA 1
ATOM 1405 C C . HIS B 1 48 ? 0.526 7.191 19.531 1 98.69 48 HIS B C 1
ATOM 1407 O O . HIS B 1 48 ? 1.065 7.73 20.5 1 98.69 48 HIS B O 1
ATOM 1413 N N . GLY B 1 49 ? -0.486 7.684 18.797 1 98.75 49 GLY B N 1
ATOM 1414 C CA . GLY B 1 49 ? -1.021 8.992 19.125 1 98.75 49 GLY B CA 1
ATOM 1415 C C . GLY B 1 49 ? -0.698 10.047 18.094 1 98.75 49 GLY B C 1
ATOM 1416 O O . GLY B 1 49 ? 0.378 10.031 17.484 1 98.75 49 GLY B O 1
ATOM 1417 N N . ARG B 1 50 ? -1.643 10.984 18.016 1 98.38 50 ARG B N 1
ATOM 1418 C CA . ARG B 1 50 ? -1.54 12.062 17.047 1 98.38 50 ARG B CA 1
ATOM 1419 C C . ARG B 1 50 ? -0.309 12.922 17.297 1 98.38 50 ARG B C 1
ATOM 1421 O O . ARG B 1 50 ? 0.409 13.289 16.375 1 98.38 50 ARG B O 1
ATOM 1428 N N . ALA B 1 51 ? -0.036 13.211 18.531 1 98.06 51 ALA B N 1
ATOM 1429 C CA . ALA B 1 51 ? 1.114 14.031 18.906 1 98.06 51 ALA B CA 1
ATOM 1430 C C . ALA B 1 51 ? 2.424 13.328 18.54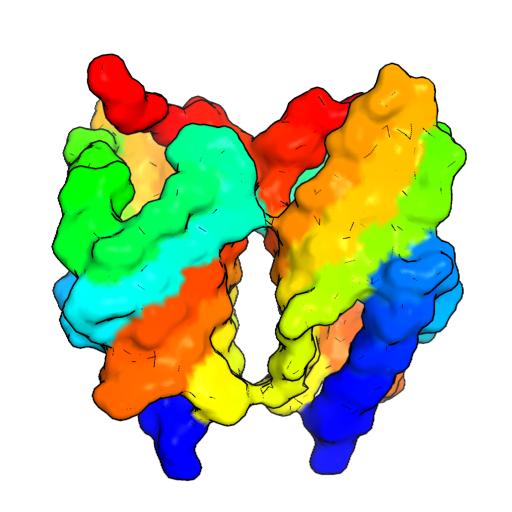7 1 98.06 51 ALA B C 1
ATOM 1432 O O . ALA B 1 51 ? 3.355 13.961 18.047 1 98.06 51 ALA B O 1
ATOM 1433 N N . ARG B 1 52 ? 2.471 12.07 18.859 1 97.75 52 ARG B N 1
ATOM 1434 C CA . ARG B 1 52 ? 3.682 11.312 18.547 1 97.75 52 ARG B CA 1
ATOM 1435 C C . ARG B 1 52 ? 3.914 11.234 17.047 1 97.75 52 ARG B C 1
ATOM 1437 O O . ARG B 1 52 ? 5.043 11.398 16.578 1 97.75 52 ARG B O 1
ATOM 1444 N N . ALA B 1 53 ? 2.871 10.969 16.266 1 97.94 53 ALA B N 1
ATOM 1445 C CA . ALA B 1 53 ? 2.998 10.961 14.812 1 97.94 53 ALA B CA 1
ATOM 1446 C C . ALA B 1 53 ? 3.482 12.312 14.297 1 97.94 53 ALA B C 1
ATOM 1448 O O . ALA B 1 53 ? 4.379 12.375 13.453 1 97.94 53 ALA B O 1
ATOM 1449 N N . ARG B 1 54 ? 2.928 13.344 14.805 1 97.19 54 ARG B N 1
ATOM 1450 C CA . ARG B 1 54 ? 3.324 14.695 14.414 1 97.19 54 ARG B CA 1
ATOM 1451 C C . ARG B 1 54 ? 4.797 14.945 14.727 1 97.19 54 ARG B C 1
ATOM 1453 O O . ARG B 1 54 ? 5.566 15.32 13.836 1 97.19 54 ARG B O 1
ATOM 1460 N N . ASP B 1 55 ? 5.188 14.672 15.914 1 96.69 55 ASP B N 1
ATOM 1461 C CA . ASP B 1 55 ? 6.5 15.094 16.391 1 96.69 55 ASP B CA 1
ATOM 1462 C C . ASP B 1 55 ? 7.602 14.203 15.805 1 96.69 55 ASP B C 1
ATOM 1464 O O . ASP B 1 55 ? 8.711 14.672 15.547 1 96.69 55 ASP B O 1
ATOM 1468 N N . ASN B 1 56 ? 7.336 12.93 15.594 1 95.88 56 ASN B N 1
ATOM 1469 C CA . ASN B 1 56 ? 8.383 11.984 15.227 1 95.88 56 ASN B CA 1
ATOM 1470 C C . ASN B 1 56 ? 8.398 11.711 13.727 1 95.88 56 ASN B C 1
ATOM 1472 O O . ASN B 1 56 ? 9.367 11.156 13.203 1 95.88 56 ASN B O 1
ATOM 1476 N N . LEU B 1 57 ? 7.344 12.102 13.062 1 96.25 57 LEU B N 1
ATOM 1477 C CA . LEU B 1 57 ? 7.281 11.773 11.641 1 96.25 57 LEU B CA 1
ATOM 1478 C C . LEU B 1 57 ? 6.973 13.016 10.805 1 96.25 57 LEU B C 1
ATOM 1480 O O . LEU B 1 57 ? 7.844 13.531 10.102 1 96.25 57 LEU B O 1
ATOM 1484 N N . PHE B 1 58 ? 5.852 13.648 11.008 1 96.62 58 PHE B N 1
ATOM 1485 C CA . PHE B 1 58 ? 5.383 14.688 10.094 1 96.62 58 PHE B CA 1
ATOM 1486 C C . PHE B 1 58 ? 6.246 15.945 10.219 1 96.62 58 PHE B C 1
ATOM 1488 O O . PHE B 1 58 ? 6.656 16.516 9.203 1 96.62 58 PHE B O 1
ATOM 1495 N N . ALA B 1 59 ? 6.535 16.359 11.453 1 95.81 59 ALA B N 1
ATOM 1496 C CA . ALA B 1 59 ? 7.285 17.594 11.656 1 95.81 59 ALA B CA 1
ATOM 1497 C C . ALA B 1 59 ? 8.711 17.469 11.125 1 95.81 59 ALA B C 1
ATOM 1499 O O . ALA B 1 59 ? 9.195 18.344 10.398 1 95.81 59 ALA B O 1
ATOM 1500 N N . PRO B 1 60 ? 9.422 16.359 11.477 1 94.94 60 PRO B N 1
ATOM 1501 C CA . PRO B 1 60 ? 10.75 16.203 10.883 1 94.94 60 PRO B CA 1
ATOM 1502 C C . PRO B 1 60 ? 10.719 16.203 9.359 1 94.94 60 PRO B C 1
ATOM 1504 O O . PRO B 1 60 ? 11.633 16.734 8.719 1 94.94 60 PRO B O 1
ATOM 1507 N N . LEU B 1 61 ? 9.75 15.602 8.734 1 96.62 61 LEU B N 1
ATOM 1508 C CA . LEU B 1 61 ? 9.625 15.594 7.277 1 96.62 61 LEU B CA 1
ATOM 1509 C C . LEU B 1 61 ? 9.406 17.016 6.75 1 96.62 61 LEU B C 1
ATOM 1511 O O . LEU B 1 61 ? 10.039 17.422 5.773 1 96.62 61 LEU B O 1
ATOM 1515 N N . ARG B 1 62 ? 8.555 17.734 7.363 1 96.12 62 ARG B N 1
ATOM 1516 C CA . ARG B 1 62 ? 8.203 19.078 6.926 1 96.12 62 ARG B CA 1
ATOM 1517 C C . ARG B 1 62 ? 9.414 20 6.938 1 96.12 62 ARG B C 1
ATOM 1519 O O . ARG B 1 62 ? 9.523 20.906 6.105 1 96.12 62 ARG B O 1
ATOM 1526 N N . LYS B 1 63 ? 10.32 19.734 7.809 1 95.75 63 LYS B N 1
ATOM 1527 C CA . LYS B 1 63 ? 11.531 20.547 7.898 1 95.75 63 LYS B CA 1
ATOM 1528 C C . LYS B 1 63 ? 12.367 20.438 6.629 1 95.75 63 LYS B C 1
ATOM 1530 O O . LYS B 1 63 ? 13.211 21.281 6.355 1 95.75 63 LYS B O 1
ATOM 1535 N N . GLN B 1 64 ? 12.094 19.438 5.91 1 96.06 64 GLN B N 1
ATOM 1536 C CA . GLN B 1 64 ? 12.875 19.203 4.699 1 96.06 64 GLN B CA 1
ATOM 1537 C C . GLN B 1 64 ? 12.203 19.828 3.479 1 96.06 64 GLN B C 1
ATOM 1539 O O . GLN B 1 64 ? 12.805 19.906 2.408 1 96.06 64 GLN B O 1
ATOM 1544 N N . TYR B 1 65 ? 11.039 20.219 3.598 1 97.5 65 TYR B N 1
ATOM 1545 C CA . TYR B 1 65 ? 10.242 20.641 2.453 1 97.5 65 TYR B CA 1
ATOM 1546 C C . TYR B 1 65 ? 10.555 22.078 2.074 1 97.5 65 TYR B C 1
ATOM 1548 O O . TYR B 1 65 ? 10.727 22.938 2.947 1 97.5 65 TYR B O 1
ATOM 1556 N N . ALA B 1 66 ? 10.656 22.391 0.812 1 97.75 66 ALA B N 1
ATOM 1557 C CA . ALA B 1 66 ? 10.828 23.734 0.271 1 97.75 66 ALA B CA 1
ATOM 1558 C C . ALA B 1 66 ? 9.516 24.297 -0.263 1 97.75 66 ALA B C 1
ATOM 1560 O O . ALA B 1 66 ? 9.383 25.5 -0.491 1 97.75 66 ALA B O 1
ATOM 1561 N N . SER B 1 67 ? 8.562 23.406 -0.498 1 97.88 67 SER B N 1
ATOM 1562 C CA . SER B 1 67 ? 7.227 23.766 -0.961 1 97.88 67 SER B CA 1
ATOM 1563 C C . SER B 1 67 ? 6.152 23.156 -0.067 1 97.88 67 SER B C 1
ATOM 1565 O O . SER B 1 67 ? 6.461 22.359 0.828 1 97.88 67 SER B O 1
ATOM 1567 N N . ALA B 1 68 ? 4.973 23.516 -0.347 1 97.62 68 ALA B N 1
ATOM 1568 C CA . ALA B 1 68 ? 3.871 22.859 0.348 1 97.62 68 ALA B CA 1
ATOM 1569 C C . ALA B 1 68 ? 3.75 21.406 -0.074 1 97.62 68 ALA B C 1
ATOM 1571 O O . ALA B 1 68 ? 3.9 21.078 -1.254 1 97.62 68 ALA B O 1
ATOM 1572 N N . TYR B 1 69 ? 3.629 20.594 0.875 1 98.56 69 TYR B N 1
ATOM 1573 C CA . TYR B 1 69 ? 3.318 19.188 0.584 1 98.56 69 TYR B CA 1
ATOM 1574 C C . TYR B 1 69 ? 1.854 19.031 0.196 1 98.56 69 TYR B C 1
ATOM 1576 O O . TYR B 1 69 ? 0.963 19.531 0.886 1 98.56 69 TYR B O 1
ATOM 1584 N N . THR B 1 70 ? 1.633 18.344 -0.931 1 98.88 70 THR B N 1
ATOM 1585 C CA . THR B 1 70 ? 0.272 17.984 -1.314 1 98.88 70 THR B CA 1
ATOM 1586 C C . THR B 1 70 ? 0.114 16.469 -1.389 1 98.88 70 THR B C 1
ATOM 1588 O O . THR B 1 70 ? 1.091 15.75 -1.597 1 98.88 70 THR B O 1
ATOM 1591 N N . ASN B 1 71 ? -1.062 15.992 -1.13 1 98.88 71 ASN B N 1
ATOM 1592 C CA . ASN B 1 71 ? -1.472 14.602 -1.276 1 98.88 71 ASN B CA 1
ATOM 1593 C C . ASN B 1 71 ? -2.867 14.484 -1.88 1 98.88 71 ASN B C 1
ATOM 1595 O O . ASN B 1 71 ? -3.861 14.789 -1.217 1 98.88 71 ASN B O 1
ATOM 1599 N N . THR B 1 72 ? -2.957 14.031 -3.162 1 98.94 72 THR B N 1
ATOM 1600 C CA . THR B 1 72 ? -4.203 14.031 -3.922 1 98.94 72 THR B CA 1
ATOM 1601 C C . THR B 1 72 ? -4.777 12.617 -4.008 1 98.94 72 THR B C 1
ATOM 1603 O O . THR B 1 72 ? -4.141 11.711 -4.555 1 98.94 72 THR B O 1
ATOM 1606 N N . ALA B 1 73 ? -6.02 12.477 -3.484 1 98.94 73 ALA B N 1
ATOM 1607 C CA . ALA B 1 73 ? -6.688 11.18 -3.58 1 98.94 73 ALA B CA 1
ATOM 1608 C C . ALA B 1 73 ? -7.035 10.844 -5.027 1 98.94 73 ALA B C 1
ATOM 1610 O O . ALA B 1 73 ? -7.602 11.68 -5.742 1 98.94 73 ALA B O 1
ATOM 1611 N N . THR B 1 74 ? -6.656 9.68 -5.441 1 98.88 74 THR B N 1
ATOM 1612 C CA . THR B 1 74 ? -7.055 9.195 -6.754 1 98.88 74 THR B CA 1
ATOM 1613 C C . THR B 1 74 ? -8.289 8.297 -6.648 1 98.88 74 THR B C 1
ATOM 1615 O O . THR B 1 74 ? -9.078 8.211 -7.59 1 98.88 74 THR B O 1
ATOM 1618 N N . ASN B 1 75 ? -8.422 7.578 -5.57 1 98.88 75 ASN B N 1
ATOM 1619 C CA . ASN B 1 75 ? -9.602 6.781 -5.23 1 98.88 75 ASN B CA 1
ATOM 1620 C C . ASN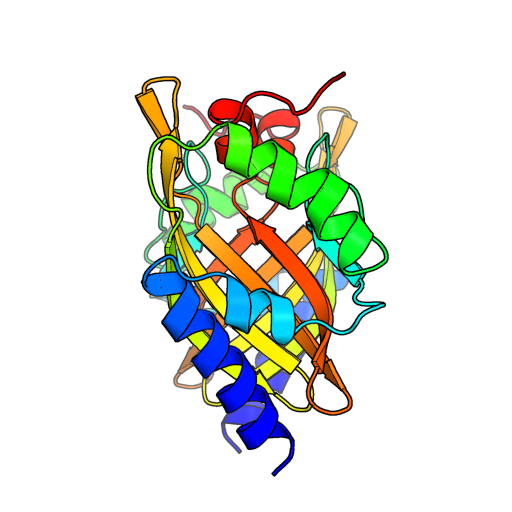 B 1 75 ? -9.891 6.82 -3.73 1 98.88 75 ASN B C 1
ATOM 1622 O O . ASN B 1 75 ? -8.969 6.891 -2.918 1 98.88 75 ASN B O 1
ATOM 1626 N N . ILE B 1 76 ? -11.156 6.773 -3.4 1 98.94 76 ILE B N 1
ATOM 1627 C CA . ILE B 1 76 ? -11.602 6.613 -2.02 1 98.94 76 ILE B CA 1
ATOM 1628 C C . ILE B 1 76 ? -12.695 5.551 -1.949 1 98.94 76 ILE B C 1
ATOM 1630 O O . ILE B 1 76 ? -13.727 5.664 -2.611 1 98.94 76 ILE B O 1
ATOM 1634 N N . PHE B 1 77 ? -12.406 4.527 -1.17 1 98.81 77 PHE B N 1
ATOM 1635 C CA . PHE B 1 77 ? -13.344 3.443 -0.923 1 98.81 77 PHE B CA 1
ATOM 1636 C C . PHE B 1 77 ? -13.812 3.453 0.527 1 98.81 77 PHE B C 1
ATOM 1638 O O . PHE B 1 77 ? -13.086 3.887 1.419 1 98.81 77 PHE B O 1
ATOM 1645 N N . ALA B 1 78 ? -15.039 3.004 0.708 1 98.75 78 ALA B N 1
ATOM 1646 C CA . ALA B 1 78 ? -15.523 2.818 2.072 1 98.75 78 ALA B CA 1
ATOM 1647 C C . ALA B 1 78 ? -16.203 1.466 2.232 1 98.75 78 ALA B C 1
ATOM 1649 O O . ALA B 1 78 ? -16.984 1.046 1.363 1 98.75 78 ALA B O 1
ATOM 1650 N N . ALA B 1 79 ? -15.859 0.765 3.289 1 98.25 79 ALA B N 1
ATOM 1651 C CA . ALA B 1 79 ? -16.406 -0.542 3.645 1 98.25 79 ALA B CA 1
ATOM 1652 C C . ALA B 1 79 ? -16.547 -0.683 5.156 1 98.25 79 ALA B C 1
ATOM 1654 O O . ALA B 1 79 ? -15.562 -0.939 5.859 1 98.25 79 ALA B O 1
ATOM 1655 N N . GLY B 1 80 ? -17.766 -0.641 5.621 1 97.31 80 GLY B N 1
ATOM 1656 C CA . GLY B 1 80 ? -17.938 -0.612 7.062 1 97.31 80 GLY B CA 1
ATOM 1657 C C . GLY B 1 80 ? -17.297 0.596 7.719 1 97.31 80 GLY B C 1
ATOM 1658 O O . GLY B 1 80 ? -17.547 1.734 7.324 1 97.31 80 GLY B O 1
ATOM 1659 N N . ASP B 1 81 ? -16.469 0.332 8.656 1 98.44 81 ASP B N 1
ATOM 1660 C CA . ASP B 1 81 ? -15.812 1.406 9.391 1 98.44 81 ASP B CA 1
ATOM 1661 C C . ASP B 1 81 ? -14.461 1.746 8.766 1 98.44 81 ASP B C 1
ATOM 1663 O O . ASP B 1 81 ? -13.734 2.604 9.273 1 98.44 81 ASP B O 1
ATOM 1667 N N . ALA B 1 82 ? -14.203 1.091 7.699 1 98.88 82 ALA B N 1
ATOM 1668 C CA . ALA B 1 82 ? -12.914 1.346 7.047 1 98.88 82 ALA B CA 1
ATOM 1669 C C . ALA B 1 82 ? -13.086 2.271 5.848 1 98.88 82 ALA B C 1
ATOM 1671 O O . ALA B 1 82 ? -14.055 2.156 5.098 1 98.88 82 ALA B O 1
ATOM 1672 N N . VAL B 1 83 ? -12.172 3.189 5.688 1 98.94 83 VAL B N 1
ATOM 1673 C CA . VAL B 1 83 ? -12.008 3.988 4.477 1 98.94 83 VAL B CA 1
ATOM 1674 C C . VAL B 1 83 ? -10.617 3.76 3.895 1 98.94 83 VAL B C 1
ATOM 1676 O O . VAL B 1 83 ? -9.617 3.83 4.613 1 98.94 83 VAL B O 1
ATOM 1679 N N . ILE B 1 84 ? -10.555 3.395 2.627 1 99 84 ILE B N 1
ATOM 1680 C CA . ILE B 1 84 ? -9.297 3.16 1.929 1 99 84 ILE B CA 1
ATOM 1681 C C . ILE B 1 84 ? -9.062 4.27 0.904 1 99 84 ILE B C 1
ATOM 1683 O O . ILE B 1 84 ? -9.953 4.598 0.122 1 99 84 ILE B O 1
ATOM 1687 N N . VAL B 1 85 ? -7.855 4.859 0.967 1 99 85 VAL B N 1
ATOM 1688 C CA . VAL B 1 85 ? -7.523 5.969 0.081 1 99 85 VAL B CA 1
ATOM 1689 C C . VAL B 1 85 ? -6.27 5.633 -0.723 1 99 85 VAL B C 1
ATOM 1691 O O . VAL B 1 85 ? -5.215 5.34 -0.15 1 99 85 VAL B O 1
ATOM 1694 N N . GLU B 1 86 ? -6.391 5.586 -2.023 1 99 86 GLU B N 1
ATOM 1695 C CA . GLU B 1 86 ? -5.215 5.703 -2.885 1 99 86 GLU B CA 1
ATOM 1696 C C . GLU B 1 86 ? -4.898 7.164 -3.193 1 99 86 GLU B C 1
ATOM 1698 O O . GLU B 1 86 ? -5.805 7.957 -3.455 1 99 86 GLU B O 1
ATOM 1703 N N . ALA B 1 87 ? -3.605 7.527 -3.107 1 98.94 87 ALA B N 1
ATOM 1704 C CA . ALA B 1 87 ? -3.293 8.945 -3.238 1 98.94 87 ALA B CA 1
ATOM 1705 C C . ALA B 1 87 ? -1.884 9.148 -3.785 1 98.94 87 ALA B C 1
ATOM 1707 O O . ALA B 1 87 ? -1.051 8.242 -3.727 1 98.94 87 ALA B O 1
ATOM 1708 N N . GLN B 1 88 ? -1.662 10.312 -4.371 1 98.88 88 GLN B N 1
ATOM 1709 C CA . GLN B 1 88 ? -0.376 10.766 -4.891 1 98.88 88 GLN B CA 1
ATOM 1710 C C . GLN B 1 88 ? 0.144 11.961 -4.102 1 98.88 88 GLN B C 1
ATOM 1712 O O . GLN B 1 88 ? -0.488 13.023 -4.086 1 98.88 88 GLN B O 1
ATOM 1717 N N . GLY B 1 89 ? 1.312 11.789 -3.479 1 98.75 89 GLY B N 1
ATOM 1718 C CA . GLY B 1 89 ? 1.989 12.891 -2.814 1 98.75 89 GLY B CA 1
ATOM 1719 C C . GLY B 1 89 ? 2.92 13.664 -3.732 1 98.75 89 GLY B C 1
ATOM 1720 O O . GLY B 1 89 ? 3.395 13.125 -4.734 1 98.75 89 GLY B O 1
ATOM 1721 N N . ALA B 1 90 ? 3.133 14.875 -3.338 1 98.69 90 ALA B N 1
ATOM 1722 C CA . ALA B 1 90 ? 4.078 15.695 -4.094 1 98.69 90 ALA B CA 1
ATOM 1723 C C . ALA B 1 90 ? 4.668 16.797 -3.221 1 98.69 90 ALA B C 1
ATOM 1725 O O . ALA B 1 90 ? 3.939 17.469 -2.486 1 98.69 90 ALA B O 1
ATOM 1726 N N . VAL B 1 91 ? 6.027 16.969 -3.34 1 98.5 91 VAL B N 1
ATOM 1727 C CA . VAL B 1 91 ? 6.695 18.062 -2.645 1 98.5 91 VAL B CA 1
ATOM 1728 C C . VAL B 1 91 ? 8.109 18.234 -3.199 1 98.5 91 VAL B C 1
ATOM 1730 O O . VAL B 1 91 ? 8.734 17.281 -3.646 1 98.5 91 VAL B O 1
ATOM 1733 N N . THR B 1 92 ? 8.562 19.422 -3.26 1 98.12 92 THR B N 1
ATOM 1734 C CA . THR B 1 92 ? 9.969 19.719 -3.504 1 98.12 92 THR B CA 1
ATOM 1735 C C . THR B 1 92 ? 10.727 19.875 -2.188 1 98.12 92 THR B C 1
ATOM 1737 O O . THR B 1 92 ? 10.258 20.531 -1.265 1 98.12 92 THR B O 1
ATOM 1740 N N . LEU B 1 93 ? 11.883 19.234 -2.121 1 97.62 93 LEU B N 1
ATOM 1741 C CA . LEU B 1 93 ? 12.703 19.297 -0.916 1 97.62 93 LEU B CA 1
ATOM 1742 C C . LEU B 1 93 ? 13.68 20.469 -0.983 1 97.62 93 LEU B C 1
ATOM 1744 O O . LEU B 1 93 ? 13.961 20.984 -2.066 1 97.62 93 LEU B O 1
ATOM 1748 N N . LYS B 1 94 ? 14.203 20.812 0.175 1 97 94 LYS B N 1
ATOM 1749 C CA . LYS B 1 94 ? 15.219 21.859 0.246 1 97 94 LYS B CA 1
ATOM 1750 C C . LYS B 1 94 ? 16.484 21.453 -0.52 1 97 94 LYS B C 1
ATOM 1752 O O . LYS B 1 94 ? 17.188 22.312 -1.047 1 97 94 LYS B O 1
ATOM 1757 N N . SER B 1 95 ? 16.734 20.203 -0.637 1 94.69 95 SER B N 1
ATOM 1758 C CA . SER B 1 95 ? 17.875 19.672 -1.396 1 94.69 95 SER B CA 1
ATOM 1759 C C . SER B 1 95 ? 17.688 19.922 -2.891 1 94.69 95 SER B C 1
ATOM 1761 O O . SER B 1 95 ? 18.641 19.766 -3.668 1 94.69 95 SER B O 1
ATOM 1763 N N . GLY B 1 96 ? 16.5 20.172 -3.258 1 96.25 96 GLY B N 1
ATOM 1764 C CA . GLY B 1 96 ? 16.172 20.359 -4.668 1 96.25 96 GLY B CA 1
ATOM 1765 C C . GLY B 1 96 ? 15.523 19.125 -5.285 1 96.25 96 GLY B C 1
ATOM 1766 O O . GLY B 1 96 ? 14.938 19.219 -6.367 1 96.25 96 GLY B O 1
ATOM 1767 N N . LYS B 1 97 ? 15.555 18.047 -4.656 1 96.69 97 LYS B N 1
ATOM 1768 C CA . LYS B 1 97 ? 14.914 16.828 -5.141 1 96.69 97 LYS B CA 1
ATOM 1769 C C . LYS B 1 97 ? 13.398 16.891 -4.984 1 96.69 97 LYS B C 1
ATOM 1771 O O . LYS B 1 97 ? 12.891 17.656 -4.172 1 96.69 97 LYS B O 1
ATOM 1776 N N . THR B 1 98 ? 12.711 16.125 -5.812 1 97.31 98 THR B N 1
ATOM 1777 C CA . THR B 1 98 ? 11.266 15.977 -5.695 1 97.31 98 THR B CA 1
ATOM 1778 C C . THR B 1 98 ? 10.914 14.648 -5.027 1 97.31 98 THR B C 1
ATOM 1780 O O . THR B 1 98 ? 11.523 13.617 -5.324 1 97.31 98 THR B O 1
ATOM 1783 N N . TYR B 1 99 ? 10.039 14.734 -4.137 1 98.12 99 TYR B N 1
ATOM 1784 C CA . TYR B 1 99 ? 9.469 13.547 -3.502 1 98.12 99 TYR B CA 1
ATOM 1785 C C . TYR B 1 99 ? 8.008 13.375 -3.881 1 98.12 99 TYR B C 1
ATOM 1787 O O . TYR B 1 99 ? 7.129 14.039 -3.316 1 98.12 99 TYR B O 1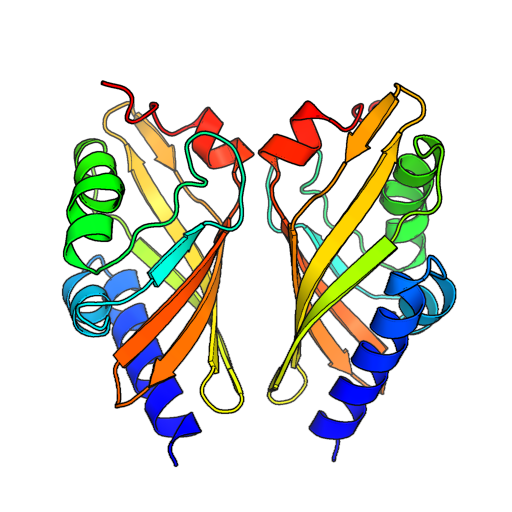
ATOM 1795 N N . ASN B 1 100 ? 7.723 12.422 -4.836 1 98.06 100 ASN B N 1
ATOM 1796 C CA . ASN B 1 100 ? 6.395 12.141 -5.363 1 98.06 100 ASN B CA 1
ATOM 1797 C C . ASN B 1 100 ? 5.996 10.688 -5.133 1 98.06 100 ASN B C 1
ATOM 1799 O O . ASN B 1 100 ? 5.891 9.906 -6.086 1 98.06 100 ASN B O 1
ATOM 1803 N N . ASN B 1 101 ? 5.676 10.383 -3.893 1 98.69 101 ASN B N 1
ATOM 1804 C CA . ASN B 1 101 ? 5.375 9.008 -3.531 1 98.69 101 ASN B CA 1
ATOM 1805 C C . ASN B 1 101 ? 3.904 8.672 -3.77 1 98.69 101 ASN B C 1
ATOM 1807 O O . ASN B 1 101 ? 3.057 9.57 -3.803 1 98.69 101 ASN B O 1
ATOM 1811 N N . ARG B 1 102 ? 3.598 7.418 -4.008 1 98.81 102 ARG B N 1
ATOM 1812 C CA . ARG B 1 102 ? 2.238 6.895 -4.062 1 98.81 102 ARG B CA 1
ATOM 1813 C C . ARG B 1 102 ? 1.864 6.195 -2.76 1 98.81 102 ARG B C 1
ATOM 1815 O O . ARG B 1 102 ? 2.688 5.5 -2.164 1 98.81 102 ARG B O 1
ATOM 1822 N N . TYR B 1 103 ? 0.619 6.379 -2.348 1 98.94 103 TYR B N 1
ATOM 1823 C CA . TYR B 1 103 ? 0.189 5.875 -1.048 1 98.94 103 TYR B CA 1
ATOM 1824 C C . TYR B 1 103 ? -1.109 5.086 -1.172 1 98.94 103 TYR B C 1
ATOM 1826 O O . TYR B 1 103 ? -1.936 5.371 -2.043 1 98.94 103 TYR B O 1
ATOM 1834 N N . CYS B 1 104 ? -1.275 4.129 -0.385 1 99 104 CYS B N 1
ATOM 1835 C CA . CYS B 1 104 ? -2.572 3.598 0.018 1 99 104 CYS B CA 1
ATOM 1836 C C . CYS B 1 104 ? -2.742 3.662 1.53 1 99 104 CYS B C 1
ATOM 1838 O O . CYS B 1 104 ? -1.938 3.1 2.275 1 99 104 CYS B O 1
ATOM 1840 N N . PHE B 1 105 ? -3.723 4.402 2.008 1 99 105 PHE B N 1
ATOM 1841 C CA . PHE B 1 105 ? -4.086 4.461 3.42 1 99 105 PHE B CA 1
ATOM 1842 C C . PHE B 1 105 ? -5.297 3.58 3.705 1 99 105 PHE B C 1
ATOM 1844 O O . PHE B 1 105 ? -6.328 3.703 3.043 1 99 105 PHE B O 1
ATOM 1851 N N . VAL B 1 106 ? -5.145 2.656 4.574 1 99 106 VAL B N 1
ATOM 1852 C CA . VAL B 1 106 ? -6.281 1.938 5.141 1 99 106 VAL B CA 1
ATOM 1853 C C . VAL B 1 106 ? -6.613 2.504 6.52 1 99 106 VAL B C 1
ATOM 1855 O O . VAL B 1 106 ? -5.832 2.365 7.461 1 99 106 VAL B O 1
ATOM 1858 N N . ILE B 1 107 ? -7.766 3.1 6.617 1 99 107 ILE B N 1
ATOM 1859 C CA . ILE B 1 107 ? -8.125 3.906 7.777 1 99 107 ILE B CA 1
ATOM 1860 C C . ILE B 1 107 ? -9.305 3.27 8.508 1 99 107 ILE B C 1
ATOM 1862 O O . ILE B 1 107 ? -10.375 3.084 7.93 1 99 107 ILE B O 1
ATOM 1866 N N . GLU B 1 108 ? -9.094 2.928 9.773 1 98.94 108 GLU B N 1
ATOM 1867 C CA . GLU B 1 108 ? -10.195 2.504 10.633 1 98.94 108 GLU B CA 1
ATOM 1868 C C . GLU B 1 108 ? -10.812 3.691 11.367 1 98.94 108 GLU B C 1
ATOM 1870 O O . GLU B 1 108 ? -10.117 4.434 12.062 1 98.94 108 GLU B O 1
ATOM 1875 N N . MET B 1 109 ? -12.148 3.852 11.219 1 98.94 109 MET B N 1
ATOM 1876 C CA . MET B 1 109 ? -12.883 4.977 11.789 1 98.94 109 MET B CA 1
ATOM 1877 C C . MET B 1 109 ? -13.68 4.543 13.016 1 98.94 109 MET B C 1
ATOM 1879 O O . MET B 1 109 ? -14.203 3.428 13.062 1 98.94 109 MET B O 1
ATOM 1883 N N . ALA B 1 110 ? -13.719 5.336 13.953 1 98.62 110 ALA B N 1
ATOM 1884 C CA . ALA B 1 110 ? -14.641 5.23 15.078 1 98.62 110 ALA B CA 1
ATOM 1885 C C . ALA B 1 110 ? -14.969 6.609 15.648 1 98.62 110 ALA B C 1
ATOM 1887 O O . ALA B 1 110 ? -14.094 7.469 15.758 1 98.62 110 ALA B O 1
ATOM 1888 N N . ASP B 1 111 ? -16.297 6.828 15.883 1 97.44 111 ASP B N 1
ATOM 1889 C CA . ASP B 1 111 ? -16.766 8.062 16.5 1 97.44 111 ASP B CA 1
ATOM 1890 C C . ASP B 1 111 ? -16.344 9.281 15.68 1 97.44 111 ASP B C 1
ATOM 1892 O O . ASP B 1 111 ? -15.883 10.281 16.25 1 97.44 111 ASP B O 1
ATOM 1896 N N . GLY B 1 112 ? -16.297 9.094 14.461 1 98.19 112 GLY B N 1
ATOM 1897 C CA . GLY B 1 112 ? -16.047 10.203 13.547 1 98.19 112 GLY B CA 1
ATOM 1898 C C . GLY B 1 112 ? -14.586 10.586 13.453 1 98.19 112 GLY B C 1
ATOM 1899 O O . GLY B 1 112 ? -14.25 11.656 12.953 1 98.19 112 GLY B O 1
ATOM 1900 N N . LYS B 1 113 ? -13.68 9.727 13.914 1 98.88 113 LYS B N 1
ATOM 1901 C CA . LYS B 1 113 ? -12.25 9.992 13.891 1 98.88 113 LYS B CA 1
ATOM 1902 C C . LYS B 1 113 ? -11.477 8.789 13.336 1 98.88 113 LYS B C 1
ATOM 1904 O O . LYS B 1 113 ? -11.938 7.652 13.445 1 98.88 113 LYS B O 1
ATOM 1909 N N . MET B 1 114 ? -10.344 9.062 12.742 1 98.94 114 MET B N 1
ATOM 1910 C CA . MET B 1 114 ? -9.406 7.996 12.391 1 98.94 114 MET B CA 1
ATOM 1911 C C . MET B 1 114 ? -8.805 7.367 13.641 1 98.94 114 MET B C 1
ATOM 1913 O O . MET B 1 114 ? -8.156 8.055 14.438 1 98.94 114 MET B O 1
ATOM 1917 N N . GLN B 1 115 ? -9.008 6.098 13.805 1 98.94 115 GLN B N 1
ATOM 1918 C CA . GLN B 1 115 ? -8.469 5.414 14.977 1 98.94 115 GLN B CA 1
ATOM 1919 C C . GLN B 1 115 ? -7.156 4.711 14.656 1 98.94 115 GLN B C 1
ATOM 1921 O O . GLN B 1 115 ? -6.297 4.562 15.523 1 98.94 115 GLN B O 1
ATOM 1926 N N . GLU B 1 116 ? -7.051 4.211 13.477 1 98.94 116 GLU B N 1
ATOM 1927 C CA . GLU B 1 116 ? -5.84 3.566 12.977 1 98.94 116 GLU B CA 1
ATOM 1928 C C . GLU B 1 116 ? -5.641 3.844 11.492 1 98.94 116 GLU B C 1
ATOM 1930 O O . GLU B 1 116 ? -6.598 3.818 10.711 1 98.94 116 GLU B O 1
ATOM 1935 N N . VAL B 1 117 ? -4.426 4.156 11.133 1 98.94 117 VAL B N 1
ATOM 1936 C CA . VAL B 1 117 ? -4.043 4.332 9.742 1 98.94 117 VAL B CA 1
ATOM 1937 C C . VAL B 1 117 ? -2.881 3.398 9.398 1 98.94 117 VAL B C 1
ATOM 1939 O O . VAL B 1 117 ? -1.805 3.496 9.992 1 98.94 117 VAL B O 1
ATOM 1942 N N . ARG B 1 118 ? -3.117 2.424 8.516 1 98.94 118 ARG B N 1
ATOM 1943 C CA . ARG B 1 118 ? -2.053 1.639 7.898 1 98.94 118 ARG B CA 1
ATOM 1944 C C . ARG B 1 118 ? -1.632 2.24 6.562 1 98.94 118 ARG B C 1
ATOM 1946 O O . ARG B 1 118 ? -2.447 2.365 5.645 1 98.94 118 ARG B O 1
ATOM 1953 N N . GLU B 1 119 ? -0.382 2.703 6.566 1 98.94 119 GLU B N 1
ATOM 1954 C CA . GLU B 1 119 ? 0.153 3.459 5.441 1 98.94 119 GLU B CA 1
ATOM 1955 C C . GLU B 1 119 ? 1.068 2.592 4.578 1 98.94 119 GLU B C 1
ATOM 1957 O O . GLU B 1 119 ? 2.117 2.139 5.043 1 98.94 119 GLU B O 1
ATOM 1962 N N . TYR B 1 120 ? 0.711 2.328 3.359 1 98.94 120 TYR B N 1
ATOM 1963 C CA . TYR B 1 120 ? 1.546 1.688 2.35 1 98.94 120 TYR B CA 1
ATOM 1964 C C . TYR B 1 120 ? 2.146 2.719 1.402 1 98.94 120 TYR B C 1
ATOM 1966 O O . TYR B 1 120 ? 1.461 3.65 0.973 1 98.94 120 TYR B O 1
ATOM 1974 N N . LEU B 1 121 ? 3.402 2.572 1.137 1 98.81 121 LEU B N 1
ATOM 1975 C CA . LEU B 1 121 ? 4.121 3.543 0.316 1 98.81 121 LEU B CA 1
ATOM 1976 C C . LEU B 1 121 ? 5.324 2.896 -0.359 1 98.81 121 LEU B C 1
ATOM 1978 O O . LEU B 1 121 ? 5.695 1.767 -0.031 1 98.81 121 LEU B O 1
ATOM 1982 N N . ASP B 1 122 ? 5.926 3.645 -1.352 1 98.44 122 ASP B N 1
ATOM 1983 C CA . ASP B 1 122 ? 7.188 3.248 -1.972 1 98.44 122 ASP B CA 1
ATOM 1984 C C . ASP B 1 122 ? 8.375 3.58 -1.067 1 98.44 122 ASP B C 1
ATOM 1986 O O . ASP B 1 122 ? 8.93 4.676 -1.143 1 98.44 122 ASP B O 1
ATOM 1990 N N . SER B 1 123 ? 8.75 2.568 -0.287 1 97.62 123 SER B N 1
ATOM 1991 C CA . SER B 1 123 ? 9.773 2.789 0.732 1 97.62 123 SER B CA 1
ATOM 1992 C C . SER B 1 123 ? 11.148 3.002 0.102 1 97.62 123 SER B C 1
ATOM 1994 O O . SER B 1 123 ? 11.984 3.715 0.658 1 97.62 123 SER B O 1
ATOM 1996 N N . ALA B 1 124 ? 11.43 2.402 -1.028 1 96.81 124 ALA B N 1
ATOM 1997 C CA . ALA B 1 124 ? 12.695 2.627 -1.718 1 96.81 124 ALA B CA 1
ATOM 1998 C C . ALA B 1 124 ? 12.836 4.086 -2.143 1 96.81 124 ALA B C 1
ATOM 2000 O O . ALA B 1 124 ? 13.914 4.676 -2.014 1 96.81 124 ALA B O 1
ATOM 2001 N N . LEU B 1 125 ? 11.727 4.613 -2.65 1 97.38 125 LEU B N 1
ATOM 2002 C CA . LEU B 1 125 ? 11.734 6.023 -3.016 1 97.38 125 LEU B CA 1
ATOM 2003 C C . LEU B 1 125 ? 11.977 6.902 -1.791 1 97.38 125 LEU B C 1
ATOM 2005 O O . LEU B 1 125 ? 12.766 7.848 -1.847 1 97.38 125 LEU B O 1
ATOM 2009 N N . ALA B 1 126 ? 11.266 6.613 -0.692 1 97.25 126 ALA B N 1
ATOM 2010 C CA . ALA B 1 126 ? 11.453 7.387 0.534 1 97.25 126 ALA B CA 1
ATOM 2011 C C . ALA B 1 126 ? 12.906 7.363 0.987 1 97.25 126 ALA B C 1
ATOM 2013 O O . ALA B 1 126 ? 13.484 8.406 1.301 1 97.25 126 ALA B O 1
ATOM 2014 N N . GLU B 1 127 ? 13.516 6.18 0.981 1 95.31 127 GLU B N 1
ATOM 2015 C CA . GLU B 1 127 ? 14.898 6.047 1.414 1 95.31 127 GLU B CA 1
ATOM 2016 C C . GLU B 1 127 ? 15.844 6.789 0.474 1 95.31 127 GLU B C 1
ATOM 2018 O O . GLU B 1 127 ? 16.844 7.375 0.917 1 95.31 127 GLU B O 1
ATOM 2023 N N . ALA B 1 128 ? 15.508 6.781 -0.765 1 94.12 128 ALA B N 1
ATOM 2024 C CA . ALA B 1 128 ? 16.391 7.367 -1.77 1 94.12 128 ALA B CA 1
ATOM 2025 C C . ALA B 1 128 ? 16.344 8.891 -1.719 1 94.12 128 ALA B C 1
ATOM 2027 O O . ALA B 1 128 ? 17.359 9.562 -1.984 1 94.12 128 ALA B O 1
ATOM 2028 N N . VAL B 1 129 ? 15.234 9.398 -1.356 1 95.44 129 VAL B N 1
ATOM 2029 C CA . VAL B 1 129 ? 15.016 10.828 -1.6 1 95.44 129 VAL B CA 1
ATOM 2030 C C . VAL B 1 129 ? 15 11.578 -0.272 1 95.44 129 VAL B C 1
ATOM 2032 O O . VAL B 1 129 ? 15.477 12.711 -0.187 1 95.44 129 VAL B O 1
ATOM 2035 N N . LEU B 1 130 ? 14.438 10.953 0.731 1 95.12 130 LEU B N 1
ATOM 2036 C CA . LEU B 1 130 ? 14.305 11.641 2.012 1 95.12 130 LEU B CA 1
ATOM 2037 C C . LEU B 1 130 ? 15.555 11.453 2.861 1 95.12 130 LEU B C 1
ATOM 2039 O O . LEU B 1 130 ? 16.156 10.375 2.854 1 95.12 130 LEU B O 1
ATOM 2043 N N . GLU B 1 131 ? 16.078 12.469 3.42 1 78.62 131 GLU B N 1
ATOM 2044 C CA . GLU B 1 131 ? 17.234 12.406 4.312 1 78.62 131 GLU B CA 1
ATOM 2045 C C . GLU B 1 131 ? 16.828 11.906 5.695 1 78.62 131 GLU B C 1
ATOM 2047 O O . GLU B 1 131 ? 15.719 12.172 6.164 1 78.62 131 GLU B O 1
ATOM 2052 N N . LEU B 1 132 ? 17.391 10.758 6.047 1 64.38 132 LEU B N 1
ATOM 2053 C CA . LEU B 1 132 ? 17.047 10.078 7.293 1 64.38 132 LEU B CA 1
ATOM 2054 C C . LEU B 1 132 ? 17.062 11.055 8.461 1 64.38 132 LEU B C 1
ATOM 2056 O O . LEU B 1 132 ? 17.875 11.969 8.508 1 64.38 132 LEU B O 1
ATOM 2060 N N . LEU B 1 133 ? 15.805 11.07 9.062 1 52.56 133 LEU B N 1
ATOM 2061 C CA . LEU B 1 133 ? 15.602 11.805 10.305 1 52.56 133 LEU B CA 1
ATOM 2062 C C . LEU B 1 133 ? 16.641 11.414 11.344 1 52.56 133 LEU B C 1
ATOM 2064 O O . LEU B 1 133 ? 16.531 11.773 12.516 1 52.56 133 LEU B O 1
ATOM 2068 N N . LYS B 1 134 ? 17.703 10.609 11.07 1 44.34 134 LYS B N 1
ATOM 2069 C CA . LYS B 1 134 ? 18.594 10.234 12.172 1 44.34 134 LYS B CA 1
ATOM 2070 C C . LYS B 1 134 ? 18.969 11.453 13.008 1 44.34 134 LYS B C 1
ATOM 2072 O O . LYS B 1 134 ? 19.062 12.57 12.484 1 44.34 134 LYS B O 1
ATOM 2077 N N . GLY B 1 135 ? 18.938 11.227 14.359 1 38.91 135 GLY B N 1
ATOM 2078 C CA . GLY B 1 135 ? 19.766 12.047 15.234 1 38.91 135 GLY B CA 1
ATOM 2079 C C . GLY B 1 135 ? 21.047 12.531 14.578 1 38.91 135 GLY B C 1
ATOM 2080 O O . GLY B 1 135 ? 21.516 11.922 13.617 1 38.91 135 GLY B O 1
#

Organism: NCBI:txid2803784

pLDDT: mean 96.14, std 8.76, range [38.5, 99.0]

Nearest PDB structures (foldseek):
  3ebt-assembly1_A-2  TM=8.188E-01  e=1.462E-08  Burkholderia pseudomallei K96243
  5aii-assembly1_H  TM=8.428E-01  e=2.111E-08  unidentified
  6wf4-assembly1_A  TM=8.222E-01  e=2.537E-08  Streptomyces sp. RM-5-8
  3f14-assembly1_A-2  TM=7.491E-01  e=3.445E-08  Cytophaga hutchinsonii ATCC 33406
  4j9a-assembly4_D  TM=7.371E-01  e=1.103E-07  Pseudomonas aeruginosa PAO1

Sequence (270 aa):
MQTIENKEIVATAMAALATGDNRPFYEAMAEDVIWRPMVGGVWGDVHHGRARARDNLFAPLRKQYASAYTNTATNIFAAGDAVIVEAQGAVTLKSGKTYNNRYCFVIEMADGKMQEVREYLDSALAEAVLELLKGMQTIENKEIVATAMAALATGDNRPFYEAMAEDVIWRPMVGGVWGDVHHGRARARDNLFAPLRKQYASAYTNTATNIFAAGDAVIVEAQGAVTLKSGKTYNNRYCFVIEMADGKMQEVREYLDSALAEAVLELLKG

Radius of gyration: 18.56 Å; Cα contacts (8 Å, |Δi|>4): 614; chains: 2; bounding box: 45×47×40 Å

InterPro domains:
  IPR032710 NTF2-like domain superfamily [SSF54427] (5-129)
  IPR037401 SnoaL-like domain [PF12680] (12-116)

Solvent-accessible surface area (backbone atoms only — not comparable to full-atom values): 13578 Å² total; per-residue (Å²): 106,67,35,60,52,53,37,50,54,52,50,53,17,36,58,36,18,44,72,40,41,55,60,56,42,57,65,37,40,28,70,72,14,36,40,34,36,51,36,68,74,92,67,24,62,71,25,77,11,43,66,47,35,38,64,73,45,52,51,61,53,52,73,43,42,66,46,69,52,26,35,36,66,77,44,78,42,46,40,65,55,31,33,37,35,36,31,42,34,38,32,38,31,67,87,66,50,72,50,66,48,38,39,40,38,44,29,38,48,54,96,86,19,34,45,31,38,41,35,34,40,27,42,40,57,47,63,72,67,47,76,77,82,64,132,106,67,33,60,51,52,37,50,54,52,49,54,16,35,56,36,19,43,74,39,41,55,60,56,42,57,66,37,42,28,70,72,15,34,42,32,36,51,38,68,75,93,66,24,62,68,26,76,12,43,66,47,36,38,63,73,45,52,49,61,53,54,73,43,43,66,46,68,53,27,34,37,67,78,44,78,43,45,40,63,54,32,33,37,35,34,30,42,34,38,32,38,31,67,90,67,49,70,50,67,47,38,38,38,37,45,29,37,49,54,95,86,18,33,45,31,37,40,37,34,40,26,42,38,58,48,64,72,66,47,76,77,81,66,129

Secondary structure (DSSP, 8-state):
-HHHHHHHHHHHHHHHHTTT--HHHHHTEEEEEEEEE-S-GGG---EESHHHHIIIIIHHHHTTBSS--EEEEEEEEEETTEEEEEEEEEEEBTTS-EE--EEEEEEEEETTEEEEEEEEE-HHHHHHHSPP---/-HHHHHHHHHHHHHHHHTTT--HHHHHTEEEEEEEEE-S-GGG---EESHHHHIIIIIHHHHTTBSS--EEEEEEEEEETTEEEEEEEEEEEBTTS-EE--EEEEEEEEETTEEEEEEEEE-HHHHHHHSPP---

Foldseek 3Di:
DLQVLLQVQVVVQQVCLQVQRNVSVLVQADQQAWEAEPDDDLVGDIAGGSVRCCVVPVVLQVVFFPDRKHKHFPDWDTDVQKIKTWIWIWTATPVRDIQIKIWIWIFGDDPRHTRYIYIYIDVVSCVVGPDRSDD/DLQVLLQVQVVVQQVCLQVQRNVSVLVQADQQAWEAEPDDDLPGDIAGGSVRCCVVPVVLQVVFFPDRKHKHFPDWDTDVQKIKTWIWIWTATPVRDIQIKIWIWIFGDDPRHTRYIYIYIDVVSCVVGPDRPDD